Protein AF-A0A6N3GDG4-F1 (afdb_monomer)

InterPro domains:
  IPR002549 Transmembrane protein TqsA-like [PF01594] (18-168)

Organism: Enterococcus casseliflavus (NCBI:txid37734)

Radius of gyration: 28.58 Å; Cα contacts (8 Å, |Δi|>4): 43; chains: 1; bounding box: 59×68×69 Å

Structure (mmCIF, N/CA/C/O backbone):
data_AF-A0A6N3GDG4-F1
#
_entry.id   AF-A0A6N3GDG4-F1
#
loop_
_atom_site.group_PDB
_atom_site.id
_atom_site.type_symbol
_atom_site.label_atom_id
_atom_site.label_alt_id
_atom_site.label_comp_id
_atom_site.label_asym_id
_atom_site.label_entity_id
_atom_site.label_seq_id
_atom_site.pdbx_PDB_ins_code
_atom_site.Cartn_x
_atom_site.Cartn_y
_atom_site.Cartn_z
_atom_site.occupancy
_atom_site.B_iso_or_equiv
_atom_site.auth_seq_id
_atom_site.auth_comp_id
_atom_site.auth_asym_id
_atom_site.auth_atom_id
_atom_site.pdbx_PDB_model_num
ATOM 1 N N . MET A 1 1 ? -16.694 36.472 21.865 1.00 55.69 1 MET A N 1
ATOM 2 C CA . MET A 1 1 ? -17.548 36.020 22.992 1.00 55.69 1 MET A CA 1
ATOM 3 C C . MET A 1 1 ? -19.052 36.065 22.685 1.00 55.69 1 MET A C 1
ATOM 5 O O . MET A 1 1 ? -19.707 35.052 22.880 1.00 55.69 1 MET A O 1
ATOM 9 N N . LYS A 1 2 ? -19.615 37.169 22.158 1.00 57.41 2 LYS A N 1
ATOM 10 C CA . LYS A 1 2 ? -21.073 37.314 21.913 1.00 57.41 2 LYS A CA 1
ATOM 11 C C . LYS A 1 2 ? -21.672 36.263 20.951 1.00 57.41 2 LYS A C 1
ATOM 13 O O . LYS A 1 2 ? -22.743 35.735 21.214 1.00 57.41 2 LYS A O 1
ATOM 18 N N . TYR A 1 3 ? -20.942 35.901 19.892 1.00 61.44 3 TYR A N 1
ATOM 19 C CA . TYR A 1 3 ? -21.388 34.924 18.886 1.00 61.44 3 TYR A CA 1
ATOM 20 C C . TYR A 1 3 ? -21.373 33.463 19.373 1.00 61.44 3 TYR A C 1
ATOM 22 O O . TYR A 1 3 ? -22.235 32.683 18.989 1.00 61.44 3 TYR A O 1
ATOM 30 N N . TYR A 1 4 ? -20.442 33.096 20.262 1.00 62.16 4 TYR A N 1
ATOM 31 C CA . TYR A 1 4 ? -20.330 31.731 20.798 1.00 62.16 4 TYR A CA 1
ATOM 32 C C . TYR A 1 4 ? -21.475 31.416 21.776 1.00 62.16 4 TYR A C 1
ATOM 34 O O . TYR A 1 4 ? -22.092 30.354 21.715 1.00 62.16 4 TYR A O 1
ATOM 42 N N . ASN A 1 5 ? -21.835 32.392 22.615 1.00 63.72 5 ASN A N 1
ATOM 43 C CA . ASN A 1 5 ? -22.952 32.262 23.553 1.00 63.72 5 ASN A CA 1
ATOM 44 C C . ASN A 1 5 ? -24.317 32.276 22.839 1.00 63.72 5 ASN A C 1
ATOM 46 O O . ASN A 1 5 ? -25.212 31.530 23.231 1.00 63.72 5 ASN A O 1
ATOM 50 N N . ALA A 1 6 ? -24.457 33.043 21.748 1.00 61.91 6 ALA A N 1
ATOM 51 C CA . ALA A 1 6 ? -25.656 33.036 20.905 1.00 61.91 6 ALA A CA 1
ATOM 52 C C . ALA A 1 6 ? -25.859 31.698 20.162 1.00 61.91 6 ALA A C 1
ATOM 54 O O . ALA A 1 6 ? -26.992 31.280 19.933 1.00 61.91 6 ALA A O 1
ATOM 55 N N . PHE A 1 7 ? -24.769 30.997 19.832 1.00 59.16 7 PHE A N 1
ATOM 56 C CA . PHE A 1 7 ? -24.811 29.671 19.215 1.00 59.16 7 PHE A CA 1
ATOM 57 C C . PHE A 1 7 ? -25.225 28.570 20.208 1.00 59.16 7 PHE A C 1
ATOM 59 O O . PHE A 1 7 ? -26.004 27.682 19.869 1.00 59.16 7 PHE A O 1
ATOM 66 N N . LEU A 1 8 ? -24.757 28.652 21.459 1.00 63.25 8 LEU A N 1
ATOM 67 C CA . LEU A 1 8 ? -25.082 27.689 22.520 1.00 63.25 8 LEU A CA 1
ATOM 68 C C . LEU A 1 8 ? -26.527 27.797 23.035 1.00 63.25 8 LEU A C 1
ATOM 70 O O . LEU A 1 8 ? -27.104 26.775 23.416 1.00 63.25 8 LEU A O 1
ATOM 74 N N . GLN A 1 9 ? -27.108 29.002 23.035 1.00 68.19 9 GLN A N 1
ATOM 75 C CA . GLN A 1 9 ? -28.498 29.241 23.451 1.00 68.19 9 GLN A CA 1
ATOM 76 C C . GLN A 1 9 ? -29.531 28.740 22.435 1.00 68.19 9 GLN A C 1
ATOM 78 O O . GLN A 1 9 ? -30.661 28.422 22.805 1.00 68.19 9 GLN A O 1
ATOM 83 N N . ASN A 1 10 ? -29.161 28.645 21.157 1.00 71.19 10 ASN A N 1
ATOM 84 C CA . ASN A 1 10 ? -30.101 28.332 20.095 1.00 71.19 10 ASN A CA 1
ATOM 85 C C . ASN A 1 10 ? -30.186 26.807 19.884 1.00 71.19 10 ASN A C 1
ATOM 87 O O . ASN A 1 10 ? -29.426 26.200 19.127 1.00 71.19 10 ASN A O 1
ATOM 91 N N . LEU A 1 11 ? -31.115 26.173 20.611 1.00 67.62 11 LEU A N 1
ATOM 92 C CA . LEU A 1 11 ? -31.312 24.715 20.666 1.00 67.62 11 LEU A CA 1
ATOM 93 C C . LEU A 1 11 ? -31.473 24.062 19.285 1.00 67.62 11 LEU A C 1
ATOM 95 O O . LEU A 1 11 ? -30.999 22.942 19.075 1.00 67.62 11 LEU A O 1
ATOM 99 N N . VAL A 1 12 ? -32.112 24.767 18.347 1.00 76.12 12 VAL A N 1
ATOM 100 C CA . VAL A 1 12 ? -32.321 24.299 16.971 1.00 76.12 12 VAL A CA 1
ATOM 101 C C . VAL A 1 12 ? -30.990 24.268 16.215 1.00 76.12 12 VAL A C 1
ATOM 103 O O . VAL A 1 12 ? -30.610 23.212 15.712 1.00 76.12 12 VAL A O 1
ATOM 106 N N . LEU A 1 13 ? -30.227 25.369 16.215 1.00 77.56 13 LEU A N 1
ATOM 107 C CA . LEU A 1 13 ? -28.906 25.433 15.570 1.00 77.56 13 LEU A CA 1
ATOM 108 C C . LEU A 1 13 ? -27.936 24.400 16.152 1.00 77.56 13 LEU A C 1
ATOM 110 O O . LEU A 1 13 ? -27.216 23.744 15.399 1.00 77.56 13 LEU A O 1
ATOM 114 N N . ARG A 1 14 ? -27.959 24.184 17.472 1.00 79.31 14 ARG A N 1
ATOM 115 C CA . ARG A 1 14 ? -27.122 23.169 18.124 1.00 79.31 14 ARG A CA 1
ATOM 116 C C . ARG A 1 14 ? -27.447 21.750 17.645 1.00 79.31 14 ARG A C 1
ATOM 118 O O . ARG A 1 14 ? -26.525 21.002 17.333 1.00 79.31 14 ARG A O 1
ATOM 125 N N . ARG A 1 15 ? -28.731 21.374 17.546 1.00 84.12 15 ARG A N 1
ATOM 126 C CA . ARG A 1 15 ? -29.141 20.046 17.037 1.00 84.12 15 ARG A CA 1
ATOM 127 C C . ARG A 1 15 ? -28.726 19.833 15.586 1.00 84.12 15 ARG A C 1
ATOM 129 O O . ARG A 1 15 ? -28.156 18.791 15.279 1.00 84.12 15 ARG A O 1
ATOM 136 N N . TRP A 1 16 ? -28.966 20.815 14.720 1.00 88.81 16 TRP A N 1
ATOM 137 C CA . TRP A 1 16 ? -28.579 20.719 13.311 1.00 88.81 16 TRP A CA 1
ATOM 138 C C . TRP A 1 16 ? -27.064 20.653 13.137 1.00 88.81 16 TRP A C 1
ATOM 140 O O . TRP A 1 16 ? -26.583 19.845 12.353 1.00 88.81 16 TRP A O 1
ATOM 150 N N . THR A 1 17 ? -26.304 21.416 13.921 1.00 87.12 17 THR A N 1
ATOM 151 C CA . THR A 1 17 ? -24.835 21.382 13.873 1.00 87.12 17 THR A CA 1
ATOM 152 C C . THR A 1 17 ? -24.292 20.020 14.284 1.00 87.12 17 THR A C 1
ATOM 154 O O . THR A 1 17 ? -23.429 19.481 13.599 1.00 87.12 17 THR A O 1
ATOM 157 N N . VAL A 1 18 ? -24.821 19.423 15.357 1.00 89.19 18 VAL A N 1
ATOM 158 C CA . VAL A 1 18 ? -24.420 18.071 15.776 1.00 89.19 18 VAL A CA 1
ATOM 159 C C . VAL A 1 18 ? -24.806 17.035 14.719 1.00 89.19 18 VAL A C 1
ATOM 161 O O . VAL A 1 18 ? -23.998 16.165 14.415 1.00 89.19 18 VAL A O 1
ATOM 164 N N . LEU A 1 19 ? -25.995 17.143 14.116 1.00 90.88 19 LEU A N 1
ATOM 165 C CA . LEU A 1 19 ? -26.420 16.246 13.037 1.00 90.88 19 LEU A CA 1
ATOM 166 C C . LEU A 1 19 ? -25.520 16.358 11.803 1.00 90.88 19 LEU A C 1
ATOM 168 O O . LEU A 1 19 ? -25.073 15.334 11.298 1.00 90.88 19 LEU A O 1
ATOM 172 N N . PHE A 1 20 ? -25.204 17.572 11.347 1.00 91.50 20 PHE A N 1
ATOM 173 C CA . PHE A 1 20 ? -24.282 17.784 10.228 1.00 91.50 20 PHE A CA 1
ATOM 174 C C . PHE A 1 20 ? -22.860 17.328 10.558 1.00 91.50 20 PHE A C 1
ATOM 176 O O . PHE A 1 20 ? -22.203 16.737 9.707 1.00 91.50 20 PHE A O 1
ATOM 183 N N . MET A 1 21 ? -22.395 17.537 11.792 1.00 89.31 21 MET A N 1
ATOM 184 C CA . MET A 1 21 ? -21.095 17.044 12.246 1.00 89.31 21 MET A CA 1
ATOM 185 C C . MET A 1 21 ? -21.052 15.511 12.241 1.00 89.31 21 MET A C 1
ATOM 187 O O . MET A 1 21 ? -20.096 14.924 11.740 1.00 89.31 21 MET A O 1
ATOM 191 N N . LEU A 1 22 ? -22.104 14.856 12.737 1.00 90.69 22 LEU A N 1
ATOM 192 C CA . LEU A 1 22 ? -22.217 13.399 12.755 1.00 90.69 22 LEU A CA 1
ATOM 193 C C . LEU A 1 22 ? -22.339 12.832 11.333 1.00 90.69 22 LEU A C 1
ATOM 195 O O . LEU A 1 22 ? -21.652 11.868 11.002 1.00 90.69 22 LEU A O 1
ATOM 199 N N . ALA A 1 23 ? -23.133 13.465 10.467 1.00 91.69 23 ALA A N 1
ATOM 200 C CA . ALA A 1 23 ? -23.221 13.119 9.050 1.00 91.69 23 ALA A CA 1
ATOM 201 C C . ALA A 1 23 ? -21.872 13.295 8.335 1.00 91.69 23 ALA A C 1
ATOM 203 O O . ALA A 1 23 ? -21.487 12.438 7.543 1.00 91.69 23 ALA A O 1
ATOM 204 N N . GLY A 1 24 ? -21.123 14.352 8.660 1.00 90.12 24 GLY A N 1
ATOM 205 C CA . GLY A 1 24 ? -19.761 14.566 8.180 1.00 90.12 24 GLY A CA 1
ATOM 206 C C . GLY A 1 24 ? -18.833 13.428 8.597 1.00 90.12 24 GLY A C 1
ATOM 207 O O . GLY A 1 24 ? -18.184 12.831 7.745 1.00 90.12 24 GLY A O 1
ATOM 208 N N . ILE A 1 25 ? -18.833 13.048 9.878 1.00 87.56 25 ILE A N 1
ATOM 209 C CA . ILE A 1 25 ? -18.043 11.908 10.370 1.00 87.56 25 ILE A CA 1
ATOM 210 C C . ILE A 1 25 ? -18.424 10.624 9.618 1.00 87.56 25 ILE A C 1
ATOM 212 O O . ILE A 1 25 ? -17.542 9.952 9.090 1.00 87.56 25 ILE A O 1
ATOM 216 N N . LEU A 1 26 ? -19.716 10.306 9.494 1.00 85.88 26 LEU A N 1
ATOM 217 C CA . LEU A 1 26 ? -20.175 9.130 8.742 1.00 85.88 26 LEU A CA 1
ATOM 218 C C . LEU A 1 26 ? -19.759 9.174 7.263 1.00 85.88 26 LEU A C 1
ATOM 220 O O . LEU A 1 26 ? -19.418 8.141 6.687 1.00 85.88 26 LEU A O 1
ATOM 224 N N . PHE A 1 27 ? -19.732 10.360 6.654 1.00 88.06 27 PHE A N 1
ATOM 225 C CA . PHE A 1 27 ? -19.253 10.536 5.288 1.00 88.06 27 PHE A CA 1
ATOM 226 C C . PHE A 1 27 ? -17.748 10.254 5.162 1.00 88.06 27 PHE A C 1
ATOM 228 O O . PHE A 1 27 ? -17.344 9.606 4.199 1.00 88.06 27 PHE A O 1
ATOM 235 N N . LEU A 1 28 ? -16.918 10.642 6.141 1.00 83.56 28 LEU A N 1
ATOM 236 C CA . LEU A 1 28 ? -15.494 10.271 6.150 1.00 83.56 28 LEU A CA 1
ATOM 237 C C . LEU A 1 28 ? -15.294 8.749 6.256 1.00 83.56 28 LEU A C 1
ATOM 239 O O . LEU A 1 28 ? -14.423 8.194 5.582 1.00 83.56 28 LEU A O 1
ATOM 243 N N . PHE A 1 29 ? -16.132 8.056 7.034 1.00 85.12 29 PHE A N 1
ATOM 244 C CA . PHE A 1 29 ? -16.091 6.591 7.144 1.00 85.12 29 PHE A CA 1
ATOM 245 C C . PHE A 1 29 ? -16.358 5.877 5.812 1.00 85.12 29 PHE A C 1
ATOM 247 O O . PHE A 1 29 ? -15.917 4.740 5.640 1.00 85.12 29 PHE A O 1
ATOM 254 N N . ARG A 1 30 ? -17.000 6.532 4.834 1.00 83.44 30 ARG A N 1
ATOM 255 C CA . ARG A 1 30 ? -17.186 5.975 3.484 1.00 83.44 30 ARG A CA 1
ATOM 256 C C . ARG A 1 30 ? -15.856 5.580 2.838 1.00 83.44 30 ARG A C 1
ATOM 258 O O . ARG A 1 30 ? -15.795 4.540 2.192 1.00 83.44 30 ARG A O 1
ATOM 265 N N . SER A 1 31 ? -14.802 6.373 3.036 1.00 81.38 31 SER A N 1
ATOM 266 C CA . SER A 1 31 ? -13.466 6.082 2.494 1.00 81.38 31 SER A CA 1
ATOM 267 C C . SER A 1 31 ? -12.838 4.838 3.140 1.00 81.38 31 SER A C 1
ATOM 269 O O . SER A 1 31 ? -12.137 4.061 2.495 1.00 81.38 31 SER A O 1
ATOM 271 N N . LEU A 1 32 ? -13.175 4.574 4.407 1.00 86.31 32 LEU A N 1
ATOM 272 C CA . LEU A 1 32 ? -12.690 3.409 5.147 1.00 86.31 32 LEU A CA 1
ATOM 273 C C . LEU A 1 32 ? -13.391 2.103 4.755 1.00 86.31 32 LEU A C 1
ATOM 275 O O . LEU A 1 32 ? -12.925 1.043 5.165 1.00 86.31 32 LEU A O 1
ATOM 279 N N . MET A 1 33 ? -14.474 2.141 3.966 1.00 87.12 33 MET A N 1
ATOM 280 C CA . MET A 1 33 ? -15.214 0.934 3.570 1.00 87.12 33 MET A CA 1
ATOM 281 C C . MET A 1 33 ? -14.310 -0.108 2.910 1.00 87.12 33 MET A C 1
ATOM 283 O O . MET A 1 33 ? -14.355 -1.278 3.282 1.00 87.12 33 MET A O 1
ATOM 287 N N . THR A 1 34 ? -13.441 0.316 1.989 1.00 89.56 34 THR A N 1
ATOM 288 C CA . THR A 1 34 ? -12.491 -0.581 1.314 1.00 89.56 34 THR A CA 1
ATOM 289 C C . THR A 1 34 ? -11.505 -1.198 2.304 1.00 89.56 34 THR A C 1
ATOM 291 O O . THR A 1 34 ? -11.279 -2.406 2.279 1.00 89.56 34 THR A O 1
ATOM 294 N N . ILE A 1 35 ? -10.960 -0.388 3.219 1.00 87.81 35 ILE A N 1
ATOM 295 C CA . ILE A 1 35 ? -10.012 -0.845 4.244 1.00 87.81 35 ILE A CA 1
ATOM 296 C C . ILE A 1 35 ? -10.688 -1.848 5.183 1.00 87.81 35 ILE A C 1
ATOM 298 O O . ILE A 1 35 ? -10.107 -2.892 5.472 1.00 87.81 35 ILE A O 1
ATOM 302 N N . LEU A 1 36 ? -11.914 -1.572 5.632 1.00 85.94 36 LEU A N 1
ATOM 303 C CA . LEU A 1 36 ? -12.675 -2.447 6.525 1.00 85.94 36 LEU A CA 1
ATOM 304 C C . LEU A 1 36 ? -13.044 -3.775 5.857 1.00 85.94 36 LEU A C 1
ATOM 306 O O . LEU A 1 36 ? -12.843 -4.831 6.457 1.00 85.94 36 LEU A O 1
ATOM 310 N N . LEU A 1 37 ? -13.533 -3.735 4.616 1.00 89.94 37 LEU A N 1
ATOM 311 C CA . LEU A 1 37 ? -13.880 -4.930 3.846 1.00 89.94 37 LEU A CA 1
ATOM 312 C C . LEU A 1 37 ? -12.645 -5.815 3.665 1.00 89.94 37 LEU A C 1
ATOM 314 O O . LEU A 1 37 ? -12.682 -7.011 3.954 1.00 89.94 37 LEU A O 1
ATOM 318 N N . LEU A 1 38 ? -11.528 -5.216 3.259 1.00 89.25 38 LEU A N 1
ATOM 319 C CA . LEU A 1 38 ? -10.289 -5.947 3.043 1.00 89.25 38 LEU A CA 1
ATOM 320 C C . LEU A 1 38 ? -9.695 -6.487 4.354 1.00 89.25 38 LEU A C 1
ATOM 322 O O . LEU A 1 38 ? -9.246 -7.630 4.398 1.00 89.25 38 LEU A O 1
ATOM 326 N N . THR A 1 39 ? -9.787 -5.720 5.444 1.00 86.56 39 THR A N 1
ATOM 327 C CA . THR A 1 39 ? -9.424 -6.170 6.799 1.00 86.56 39 THR A CA 1
ATOM 328 C C . THR A 1 39 ? -10.228 -7.409 7.187 1.00 86.56 39 THR A C 1
ATOM 330 O O . THR A 1 39 ? -9.655 -8.394 7.649 1.00 86.56 39 THR A O 1
ATOM 333 N N . PHE A 1 40 ? -11.542 -7.399 6.945 1.00 83.19 40 PHE A N 1
ATOM 334 C CA . PHE A 1 40 ? -12.423 -8.529 7.232 1.00 83.19 40 PHE A CA 1
ATOM 335 C C . PHE A 1 40 ? -12.075 -9.762 6.387 1.00 83.19 40 PHE A C 1
ATOM 337 O O . PHE A 1 40 ? -11.974 -10.864 6.932 1.00 83.19 40 PHE A O 1
ATOM 344 N N . ILE A 1 41 ? -11.820 -9.580 5.083 1.00 85.44 41 ILE A N 1
ATOM 345 C CA . ILE A 1 41 ? -11.347 -10.655 4.197 1.00 85.44 41 ILE A CA 1
ATOM 346 C C . ILE A 1 41 ? -10.052 -11.257 4.740 1.00 85.44 41 ILE A C 1
ATOM 348 O O . ILE A 1 41 ? -9.960 -12.478 4.858 1.00 85.44 41 ILE A O 1
ATOM 352 N N . PHE A 1 42 ? -9.063 -10.435 5.098 1.00 82.88 42 PHE A N 1
ATOM 353 C CA . PHE A 1 42 ? -7.792 -10.934 5.620 1.00 82.88 42 PHE A CA 1
ATOM 354 C C . PHE A 1 42 ? -7.953 -11.655 6.951 1.00 82.88 42 PHE A C 1
ATOM 356 O O . PHE A 1 42 ? -7.408 -12.748 7.114 1.00 82.88 42 PHE A O 1
ATOM 363 N N . THR A 1 43 ? -8.747 -11.110 7.871 1.00 79.62 43 THR A N 1
ATOM 364 C CA . THR A 1 43 ? -9.006 -11.756 9.162 1.00 79.62 43 THR A CA 1
ATOM 365 C C . THR A 1 43 ? -9.636 -13.131 8.944 1.00 79.62 43 THR A C 1
ATOM 367 O O . THR A 1 43 ? -9.164 -14.121 9.504 1.00 79.62 43 THR A O 1
ATOM 370 N N . TYR A 1 44 ? -10.643 -13.222 8.071 1.00 79.00 44 TYR A N 1
ATOM 371 C CA . TYR A 1 44 ? -11.289 -14.487 7.722 1.00 79.00 44 TYR A CA 1
ATOM 372 C C . TYR A 1 44 ? -10.331 -15.469 7.030 1.00 79.00 44 TYR A C 1
ATOM 374 O O . TYR A 1 44 ? -10.281 -16.649 7.388 1.00 79.00 44 TYR A O 1
ATOM 382 N N . LEU A 1 45 ? -9.545 -14.994 6.059 1.00 79.56 45 LEU A N 1
ATOM 383 C CA . LEU A 1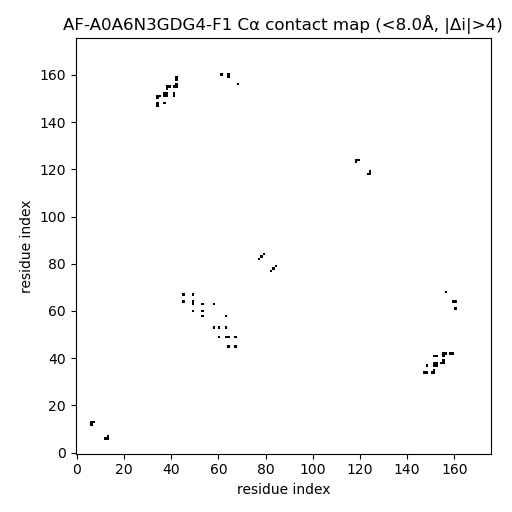 45 ? -8.596 -15.813 5.308 1.00 79.56 45 LEU A CA 1
ATOM 384 C C . LEU A 1 45 ? -7.549 -16.430 6.239 1.00 79.56 45 LEU A C 1
ATOM 386 O O . LEU A 1 45 ? -7.305 -17.636 6.186 1.00 79.56 45 LEU A O 1
ATOM 390 N N . ILE A 1 46 ? -6.967 -15.621 7.123 1.00 73.75 46 ILE A N 1
ATOM 391 C CA . ILE A 1 46 ? -5.943 -16.073 8.066 1.00 73.75 46 ILE A CA 1
ATOM 392 C C . ILE A 1 46 ? -6.566 -16.988 9.116 1.00 73.75 46 ILE A C 1
ATOM 394 O O . ILE A 1 46 ? -5.976 -18.016 9.431 1.00 73.75 46 ILE A O 1
ATOM 398 N N . TYR A 1 47 ? -7.775 -16.694 9.603 1.00 73.12 47 TYR A N 1
ATOM 399 C CA . TYR A 1 47 ? -8.497 -17.594 10.505 1.00 73.12 47 TYR A CA 1
ATOM 400 C C . TYR A 1 47 ? -8.679 -18.985 9.878 1.00 73.12 47 TYR A C 1
ATOM 402 O O . TYR A 1 47 ? -8.377 -20.004 10.506 1.00 73.12 47 TYR A O 1
ATOM 410 N N . ARG A 1 48 ? -9.092 -19.038 8.606 1.00 70.50 48 ARG A N 1
ATOM 411 C CA . ARG A 1 48 ? -9.252 -20.296 7.867 1.00 70.50 48 ARG A CA 1
ATOM 412 C C . ARG A 1 48 ? -7.915 -21.006 7.637 1.00 70.50 48 ARG A C 1
ATOM 414 O O . ARG A 1 48 ? -7.849 -22.221 7.804 1.00 70.50 48 ARG A O 1
ATOM 421 N N . LEU A 1 49 ? -6.849 -20.273 7.309 1.00 69.75 49 LEU A N 1
ATOM 422 C CA . LEU A 1 49 ? -5.491 -20.821 7.181 1.00 69.75 49 LEU A CA 1
ATOM 423 C C . LEU A 1 49 ? -4.981 -21.404 8.505 1.00 69.75 49 LEU A C 1
ATOM 425 O O . LEU A 1 49 ? -4.460 -22.518 8.520 1.00 69.75 49 LEU A O 1
ATOM 429 N N . VAL A 1 50 ? -5.181 -20.699 9.619 1.00 67.88 50 VAL A N 1
ATOM 430 C CA . VAL A 1 50 ? -4.816 -21.169 10.962 1.00 67.88 50 VAL A CA 1
ATOM 431 C C . VAL A 1 50 ? -5.578 -22.445 11.307 1.00 67.88 50 VAL A C 1
ATOM 433 O O . VAL A 1 50 ? -4.970 -23.377 11.824 1.00 67.88 50 VAL A O 1
ATOM 436 N N . LEU A 1 51 ? -6.869 -22.541 10.977 1.00 66.88 51 LEU A N 1
ATOM 437 C CA . LEU A 1 51 ? -7.665 -23.749 11.214 1.00 66.88 51 LEU A CA 1
ATOM 438 C C . LEU A 1 51 ? -7.186 -24.943 10.366 1.00 66.88 51 LEU A C 1
ATOM 440 O O . LEU A 1 51 ? -7.107 -26.067 10.865 1.00 66.88 51 LEU A O 1
ATOM 444 N N . LEU A 1 52 ? -6.802 -24.702 9.107 1.00 66.75 52 LEU A N 1
ATOM 445 C CA . LEU A 1 52 ? -6.200 -25.719 8.236 1.00 66.75 52 LEU A CA 1
ATOM 446 C C . LEU A 1 52 ? -4.839 -26.201 8.759 1.00 66.75 52 LEU A C 1
ATOM 448 O O . LEU A 1 52 ? -4.565 -27.401 8.739 1.00 66.75 52 LEU A O 1
ATOM 452 N N . LEU A 1 53 ? -4.005 -25.287 9.257 1.00 65.44 53 LEU A N 1
ATOM 453 C CA . LEU A 1 53 ? -2.708 -25.615 9.854 1.00 65.44 53 LEU A CA 1
ATOM 454 C C . LEU A 1 53 ? -2.865 -26.323 11.207 1.00 65.44 53 LEU A C 1
ATOM 456 O O . LEU A 1 53 ? -2.142 -27.281 11.482 1.00 65.44 53 LEU A O 1
ATOM 460 N N . HIS A 1 54 ? -3.844 -25.918 12.020 1.00 61.69 54 HIS A N 1
ATOM 461 C CA . HIS A 1 54 ? -4.147 -26.545 13.308 1.00 61.69 54 HIS A CA 1
ATOM 462 C C . HIS A 1 54 ? -4.599 -28.001 13.142 1.00 61.69 54 HIS A C 1
ATOM 464 O O . HIS A 1 54 ? -4.196 -28.859 13.922 1.00 61.69 54 HIS A O 1
ATOM 470 N N . ARG A 1 55 ? -5.333 -28.324 12.065 1.00 59.75 55 ARG A N 1
ATOM 471 C CA . ARG A 1 55 ? -5.684 -29.717 11.730 1.00 59.75 55 ARG A CA 1
ATOM 472 C C . ARG A 1 55 ? -4.452 -30.617 11.552 1.00 59.75 55 ARG A C 1
ATOM 474 O O . ARG A 1 55 ? -4.557 -31.823 11.748 1.00 59.75 55 ARG A O 1
ATOM 481 N N . LYS A 1 56 ? -3.297 -30.053 11.182 1.00 57.03 56 LYS A N 1
ATOM 482 C CA . LYS A 1 56 ? -2.043 -30.797 10.989 1.00 57.03 56 LYS A CA 1
ATOM 483 C C . LYS A 1 56 ? -1.116 -30.754 12.211 1.00 57.03 56 LYS A C 1
ATOM 485 O O . LYS A 1 56 ? -0.204 -31.566 12.297 1.00 57.03 56 LYS A O 1
ATOM 490 N N . SER A 1 57 ? -1.328 -29.821 13.140 1.00 50.56 57 SER A N 1
ATOM 491 C CA . SER A 1 57 ? -0.440 -29.579 14.277 1.00 50.56 57 SER A CA 1
ATOM 492 C C . SER A 1 57 ? -1.269 -29.115 15.477 1.00 50.56 57 SER A C 1
ATOM 494 O O . SER A 1 57 ? -1.727 -27.976 15.503 1.00 50.56 57 SER A O 1
ATOM 496 N N . HIS A 1 58 ? -1.454 -29.992 16.467 1.00 53.72 58 HIS A N 1
ATOM 497 C CA . HIS A 1 58 ? -2.180 -29.782 17.734 1.00 53.72 58 HIS A CA 1
ATOM 498 C C . HIS A 1 58 ? -1.561 -28.672 18.633 1.00 53.72 58 HIS A C 1
ATOM 500 O O . HIS A 1 58 ? -1.203 -28.906 19.784 1.00 53.72 58 HIS A O 1
ATOM 506 N N . LEU A 1 59 ? -1.388 -27.447 18.130 1.00 53.25 59 LEU A N 1
ATOM 507 C CA . LEU A 1 59 ? -0.764 -26.322 18.840 1.00 53.25 59 LEU A CA 1
ATOM 508 C C . LEU A 1 59 ? -1.780 -25.226 19.181 1.00 53.25 59 LEU A C 1
ATOM 510 O O . LEU A 1 59 ? -2.694 -24.945 18.412 1.00 53.25 59 LEU A O 1
ATOM 514 N N . HIS A 1 60 ? -1.599 -24.582 20.338 1.00 55.97 60 HIS A N 1
ATOM 515 C CA . HIS A 1 60 ? -2.470 -23.525 20.859 1.00 55.97 60 HIS A CA 1
ATOM 516 C C . HIS A 1 60 ? -2.679 -22.373 19.850 1.00 55.97 60 HIS A C 1
ATOM 518 O O . HIS A 1 60 ? -1.721 -21.738 19.409 1.00 55.97 60 HIS A O 1
ATOM 524 N N . ILE A 1 61 ? -3.951 -22.041 19.582 1.00 56.06 61 ILE A N 1
ATOM 525 C CA . ILE A 1 61 ? -4.439 -21.067 18.577 1.00 56.06 61 ILE A CA 1
ATOM 526 C C . ILE A 1 61 ? -3.702 -19.710 18.602 1.00 56.06 61 ILE A C 1
ATOM 528 O O . ILE A 1 61 ? -3.490 -19.102 17.553 1.00 56.06 61 ILE A O 1
ATOM 532 N N . LYS A 1 62 ? -3.252 -19.238 19.776 1.00 53.72 62 LYS A N 1
ATOM 533 C CA . LYS A 1 62 ? -2.506 -17.971 19.908 1.00 53.72 62 LYS A CA 1
ATOM 534 C C . LYS A 1 62 ? -1.100 -18.011 19.303 1.00 53.72 62 LYS A C 1
ATOM 536 O O . LYS A 1 62 ? -0.714 -17.053 18.639 1.00 53.72 62 LYS A O 1
ATOM 541 N N . LEU A 1 63 ? -0.341 -19.093 19.509 1.00 57.69 63 LEU A N 1
ATOM 542 C CA . LEU A 1 63 ? 1.012 -19.211 18.949 1.00 57.69 63 LEU A CA 1
ATOM 543 C C . LEU A 1 63 ? 0.962 -19.400 17.431 1.00 57.69 63 LEU A C 1
ATOM 545 O O . LEU A 1 63 ? 1.756 -18.795 16.712 1.00 57.69 63 LEU A O 1
ATOM 549 N N . THR A 1 64 ? -0.010 -20.168 16.933 1.00 58.19 64 THR A N 1
ATOM 550 C CA . THR A 1 64 ? -0.179 -20.397 15.492 1.00 58.19 64 THR A CA 1
ATOM 551 C C . THR A 1 64 ? -0.506 -19.103 14.739 1.00 58.19 64 THR A C 1
ATOM 553 O O . THR A 1 64 ? -0.012 -18.909 13.628 1.00 58.19 64 THR A O 1
ATOM 556 N N . SER A 1 65 ? -1.267 -18.180 15.342 1.00 57.50 65 SER A N 1
ATOM 557 C CA . SER A 1 65 ? -1.601 -16.895 14.710 1.00 57.50 65 SER A CA 1
ATOM 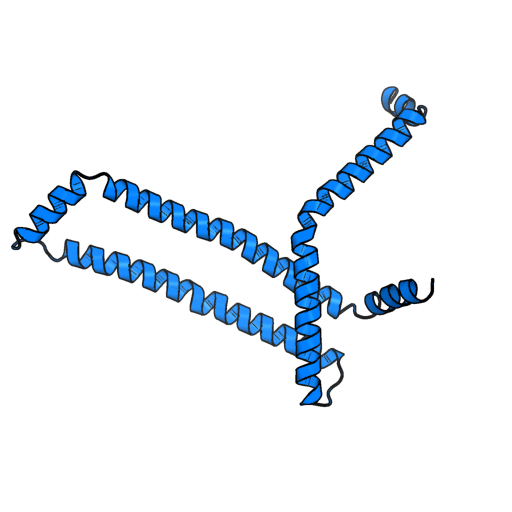558 C C . SER A 1 65 ? -0.392 -15.958 14.584 1.00 57.50 65 SER A C 1
ATOM 560 O O . SER A 1 65 ? -0.218 -15.334 13.539 1.00 57.50 65 SER A O 1
ATOM 562 N N . ILE A 1 66 ? 0.468 -15.884 15.608 1.00 64.94 66 ILE A N 1
ATOM 563 C CA . ILE A 1 66 ? 1.702 -15.076 15.576 1.00 64.94 66 ILE A CA 1
ATOM 564 C C . ILE A 1 66 ? 2.694 -15.649 14.556 1.00 64.94 66 ILE A C 1
ATOM 566 O O . ILE A 1 66 ? 3.253 -14.902 13.752 1.00 64.94 66 ILE A O 1
ATOM 570 N N . LEU A 1 67 ? 2.869 -16.975 14.543 1.00 67.00 67 LEU A N 1
ATOM 571 C CA . LEU A 1 67 ? 3.774 -17.648 13.610 1.00 67.00 67 LEU A CA 1
ATOM 572 C C . LEU A 1 67 ? 3.331 -17.453 12.150 1.00 67.00 67 LEU A C 1
ATOM 574 O O . LEU A 1 67 ? 4.154 -17.157 11.287 1.00 67.00 67 LEU A O 1
ATOM 578 N N . THR A 1 68 ? 2.024 -17.559 11.885 1.00 65.25 68 THR A N 1
ATOM 579 C CA . THR A 1 68 ? 1.449 -17.377 10.541 1.00 65.25 68 THR A CA 1
ATOM 580 C C . THR A 1 68 ? 1.631 -15.943 10.046 1.00 65.25 68 THR A C 1
ATOM 582 O O . THR A 1 68 ? 2.018 -15.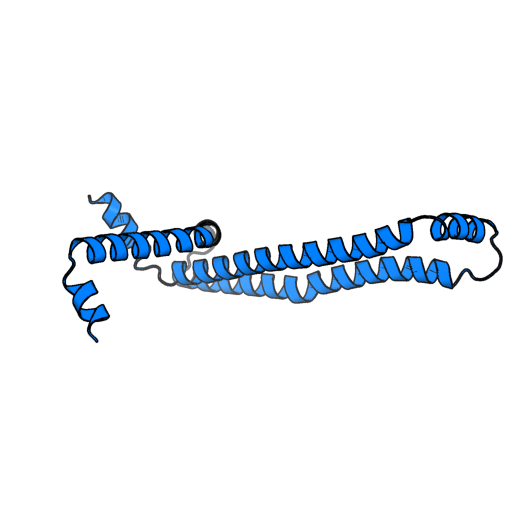739 8.898 1.00 65.25 68 THR A O 1
ATOM 585 N N . TYR A 1 69 ? 1.422 -14.943 10.906 1.00 68.75 69 TYR A N 1
ATOM 586 C CA . TYR A 1 69 ? 1.628 -13.545 10.523 1.00 68.75 69 TYR A CA 1
ATOM 587 C C . TYR A 1 69 ? 3.098 -13.211 10.270 1.00 68.75 69 TYR A C 1
ATOM 589 O O . TYR A 1 69 ? 3.401 -12.542 9.286 1.00 68.75 69 TYR A O 1
ATOM 597 N N . SER A 1 70 ? 4.008 -13.723 11.104 1.00 70.94 70 SER A N 1
ATOM 598 C CA . SER A 1 70 ? 5.451 -13.554 10.900 1.00 70.94 70 SER A CA 1
ATOM 599 C C . SER A 1 70 ? 5.903 -14.160 9.565 1.00 70.94 70 SER A C 1
ATOM 601 O O . SER A 1 70 ? 6.609 -13.513 8.794 1.00 70.94 70 SER A O 1
ATOM 603 N N . LEU A 1 71 ? 5.410 -15.359 9.232 1.00 72.75 71 LEU A N 1
ATOM 604 C CA . LEU A 1 71 ? 5.706 -16.022 7.961 1.00 72.75 71 LEU A CA 1
ATOM 605 C C . LEU A 1 71 ? 5.169 -15.235 6.754 1.00 72.75 71 LEU A C 1
ATOM 607 O O . LEU A 1 71 ? 5.881 -15.078 5.765 1.00 72.75 71 LEU A O 1
ATOM 611 N N . ILE A 1 72 ? 3.948 -14.697 6.830 1.00 72.75 72 ILE A N 1
ATOM 612 C CA . ILE A 1 72 ? 3.372 -13.889 5.742 1.00 72.75 72 ILE A CA 1
ATOM 613 C C . ILE A 1 72 ? 4.141 -12.573 5.563 1.00 72.75 72 ILE A C 1
ATOM 615 O O . ILE A 1 72 ? 4.446 -12.208 4.429 1.00 72.75 72 ILE A O 1
ATOM 619 N N . VAL A 1 73 ? 4.494 -11.880 6.651 1.00 75.00 73 VAL A N 1
ATOM 620 C CA . VAL A 1 73 ? 5.305 -10.649 6.591 1.00 75.00 73 VAL A CA 1
ATOM 621 C C . VAL A 1 73 ? 6.683 -10.940 5.997 1.00 75.00 73 VAL A C 1
ATOM 623 O O . VAL A 1 73 ? 7.163 -10.175 5.163 1.00 75.00 73 VAL A O 1
ATOM 626 N N . PHE A 1 74 ? 7.292 -12.070 6.358 1.00 75.25 74 PHE A N 1
ATOM 627 C CA . PHE A 1 74 ? 8.569 -12.503 5.798 1.00 75.25 74 PHE A CA 1
ATOM 628 C C . PHE A 1 74 ? 8.482 -12.791 4.291 1.00 75.25 74 PHE A C 1
ATOM 630 O O . PHE A 1 74 ? 9.343 -12.354 3.528 1.00 75.25 74 PHE A O 1
ATOM 637 N N . ILE A 1 75 ? 7.417 -13.462 3.837 1.00 73.56 75 ILE A N 1
ATOM 638 C CA . ILE A 1 75 ? 7.169 -13.706 2.407 1.00 73.56 75 ILE A CA 1
ATOM 639 C C . ILE A 1 75 ? 6.939 -12.385 1.665 1.00 73.56 75 ILE A C 1
ATOM 641 O O . ILE A 1 75 ? 7.546 -12.165 0.619 1.00 73.56 75 ILE A O 1
ATOM 645 N N . LEU A 1 76 ? 6.112 -11.487 2.207 1.00 75.81 76 LEU A N 1
ATOM 646 C CA . LEU A 1 76 ? 5.871 -10.162 1.627 1.00 75.81 76 LEU A CA 1
ATOM 647 C C . LEU A 1 76 ? 7.165 -9.356 1.496 1.00 75.81 76 LEU A C 1
ATOM 649 O O . LEU A 1 76 ? 7.405 -8.762 0.447 1.00 75.81 76 LEU A O 1
ATOM 653 N N . TYR A 1 77 ? 8.014 -9.384 2.525 1.00 77.88 77 TYR A N 1
ATOM 654 C CA . TYR A 1 77 ? 9.329 -8.754 2.492 1.00 77.88 77 TYR A CA 1
ATOM 655 C C . TYR A 1 77 ? 10.201 -9.350 1.380 1.00 77.88 77 TYR A C 1
ATOM 657 O O . TYR A 1 77 ? 10.722 -8.611 0.552 1.00 77.88 77 TYR A O 1
ATOM 665 N N . LEU A 1 78 ? 10.305 -10.680 1.281 1.00 73.00 78 LEU A N 1
ATOM 666 C CA . LEU A 1 78 ? 11.081 -11.319 0.212 1.00 73.00 78 LEU A CA 1
ATOM 667 C C . LEU A 1 78 ? 10.568 -10.973 -1.192 1.00 73.00 78 LEU A C 1
ATOM 669 O O . LEU A 1 78 ? 11.384 -10.765 -2.093 1.00 73.00 78 LEU A O 1
ATOM 673 N N . VAL A 1 79 ? 9.247 -10.901 -1.382 1.00 70.88 79 VAL A N 1
ATOM 674 C CA . VAL A 1 79 ? 8.628 -10.523 -2.661 1.00 70.88 79 VAL A CA 1
ATOM 675 C C . VAL A 1 79 ? 8.932 -9.064 -3.001 1.00 70.88 79 VAL A C 1
ATOM 677 O O . VAL A 1 79 ? 9.371 -8.779 -4.116 1.00 70.88 79 VAL A O 1
ATOM 680 N N . ALA A 1 80 ? 8.774 -8.147 -2.046 1.00 73.75 80 ALA A N 1
ATOM 681 C CA . ALA A 1 80 ? 9.036 -6.727 -2.258 1.00 73.75 80 ALA A CA 1
ATOM 682 C C . ALA A 1 80 ? 10.507 -6.455 -2.613 1.00 73.75 80 ALA A C 1
ATOM 684 O O . ALA A 1 80 ? 10.786 -5.717 -3.556 1.00 73.75 80 ALA A O 1
ATOM 685 N N . THR A 1 81 ? 11.451 -7.070 -1.898 1.00 77.62 81 THR A N 1
ATOM 686 C CA . THR A 1 81 ? 12.877 -6.744 -2.050 1.00 77.62 81 THR A CA 1
ATOM 687 C C . THR A 1 81 ? 13.554 -7.500 -3.189 1.00 77.62 81 THR A C 1
ATOM 689 O O . THR A 1 81 ? 14.500 -6.978 -3.769 1.00 77.62 81 THR A O 1
ATOM 692 N N . ASN A 1 82 ? 13.104 -8.712 -3.534 1.00 76.19 82 ASN A N 1
ATOM 693 C CA . ASN A 1 82 ? 13.728 -9.492 -4.610 1.00 76.19 82 ASN A CA 1
ATOM 694 C C . ASN A 1 82 ? 12.950 -9.395 -5.925 1.00 76.19 82 ASN A C 1
ATOM 696 O O . ASN A 1 82 ? 13.535 -9.068 -6.952 1.00 76.19 82 ASN A O 1
ATOM 700 N N . TYR A 1 83 ? 11.638 -9.644 -5.924 1.00 68.56 83 TYR A N 1
ATOM 701 C CA . TYR A 1 83 ? 10.882 -9.792 -7.174 1.00 68.56 83 TYR A CA 1
ATOM 702 C C . TYR A 1 83 ? 10.598 -8.455 -7.863 1.00 68.56 83 TYR A C 1
ATOM 704 O O . TYR A 1 83 ? 10.795 -8.339 -9.072 1.00 68.56 83 TYR A O 1
ATOM 712 N N . VAL A 1 84 ? 10.191 -7.429 -7.110 1.00 73.38 84 VAL A N 1
ATOM 713 C CA . VAL A 1 84 ? 9.879 -6.102 -7.673 1.00 73.38 84 VAL A CA 1
ATOM 714 C C . VAL A 1 84 ? 11.075 -5.482 -8.418 1.00 73.38 84 VAL A C 1
ATOM 716 O O . VAL A 1 84 ? 10.913 -5.125 -9.588 1.00 73.38 84 VAL A O 1
ATOM 719 N N . PRO A 1 85 ? 12.290 -5.378 -7.835 1.00 74.31 85 PRO A N 1
ATOM 720 C CA . PRO A 1 85 ? 13.410 -4.766 -8.547 1.00 74.31 85 PRO A CA 1
ATOM 721 C C . PRO A 1 85 ? 13.913 -5.615 -9.716 1.00 74.31 85 PRO A C 1
ATOM 723 O O . PRO A 1 85 ? 14.404 -5.047 -10.691 1.00 74.31 85 PRO A O 1
ATOM 726 N N . ILE A 1 86 ? 13.787 -6.946 -9.658 1.00 79.06 86 ILE A N 1
ATOM 727 C CA . ILE A 1 86 ? 14.162 -7.828 -10.772 1.00 79.06 86 ILE A CA 1
ATOM 728 C C . ILE A 1 86 ? 13.280 -7.548 -11.994 1.00 79.06 86 ILE A C 1
ATOM 730 O O . ILE A 1 86 ? 13.817 -7.371 -13.084 1.00 79.06 86 ILE A O 1
ATOM 734 N N . ILE A 1 87 ? 11.960 -7.424 -11.820 1.00 71.88 87 ILE A N 1
ATOM 735 C CA . ILE A 1 87 ? 11.031 -7.150 -12.932 1.00 71.88 87 ILE A CA 1
ATOM 736 C C . ILE A 1 87 ? 11.306 -5.775 -13.557 1.00 71.88 87 ILE A C 1
ATOM 738 O O . ILE A 1 87 ? 11.314 -5.644 -14.783 1.00 71.88 87 ILE A O 1
ATOM 742 N N . ILE A 1 88 ? 11.594 -4.759 -12.734 1.00 73.12 88 ILE A N 1
ATOM 743 C CA . ILE A 1 88 ? 11.940 -3.414 -13.221 1.00 73.12 88 ILE A CA 1
ATOM 744 C C . ILE A 1 88 ? 13.253 -3.456 -14.008 1.00 73.12 88 ILE A C 1
ATOM 746 O O . ILE A 1 88 ? 13.307 -2.973 -15.138 1.00 73.12 88 ILE A O 1
ATOM 750 N N . LYS A 1 89 ? 14.305 -4.067 -13.445 1.00 73.00 89 LYS A N 1
ATOM 751 C CA . LYS A 1 89 ? 15.610 -4.181 -14.112 1.00 73.00 89 LYS A CA 1
ATOM 752 C C . LYS A 1 89 ? 15.514 -4.960 -15.420 1.00 73.00 89 LYS A C 1
ATOM 754 O O . LYS A 1 89 ? 16.107 -4.527 -16.400 1.00 73.00 89 LYS A O 1
ATOM 759 N N . GLN A 1 90 ? 14.749 -6.050 -15.455 1.00 66.69 90 GLN A N 1
ATOM 760 C CA . GLN A 1 90 ? 14.524 -6.835 -16.670 1.00 66.69 90 GLN A CA 1
ATOM 761 C C . GLN A 1 90 ? 13.761 -6.037 -17.730 1.00 66.69 90 GLN A C 1
ATOM 763 O O . GLN A 1 90 ? 14.155 -6.040 -18.891 1.00 66.69 90 GLN A O 1
ATOM 768 N N . SER A 1 91 ? 12.724 -5.293 -17.341 1.00 71.69 91 SER A N 1
ATOM 769 C CA . SER A 1 91 ? 11.959 -4.460 -18.280 1.00 71.69 91 SER A CA 1
ATOM 770 C C . SER A 1 91 ? 12.826 -3.348 -18.877 1.00 71.69 91 SER A C 1
ATOM 772 O O . SER A 1 91 ? 12.834 -3.153 -20.090 1.00 71.69 91 SER A O 1
ATOM 774 N N . VAL A 1 92 ? 13.621 -2.667 -18.042 1.00 68.06 92 VAL A N 1
ATOM 775 C CA . VAL A 1 92 ? 14.568 -1.636 -18.496 1.00 68.06 92 VAL A CA 1
ATOM 776 C C . VAL A 1 92 ? 15.679 -2.245 -19.354 1.00 68.06 92 VAL A C 1
ATOM 778 O O . VAL A 1 92 ? 16.035 -1.664 -20.371 1.00 68.06 92 VAL A O 1
ATOM 781 N N . GLN A 1 93 ? 16.196 -3.428 -19.011 1.00 68.25 93 GLN A N 1
ATOM 782 C CA . GLN A 1 93 ? 17.190 -4.127 -19.832 1.00 68.25 93 GLN A CA 1
ATOM 783 C C . GLN A 1 93 ? 16.642 -4.559 -21.188 1.00 68.25 93 GLN A C 1
ATOM 785 O O . GLN A 1 93 ? 17.386 -4.491 -22.157 1.00 68.25 93 GLN A O 1
ATOM 790 N N . LEU A 1 94 ? 15.381 -4.980 -21.292 1.00 68.81 94 LEU A N 1
ATOM 791 C CA . LEU A 1 94 ? 14.767 -5.300 -22.583 1.00 68.81 94 LEU A CA 1
ATOM 792 C C . LEU A 1 94 ? 14.645 -4.048 -23.456 1.00 68.81 94 LEU A C 1
ATOM 794 O O . LEU A 1 94 ? 15.028 -4.083 -24.623 1.00 68.81 94 LEU A O 1
ATOM 798 N N . VAL A 1 95 ? 14.198 -2.928 -22.880 1.00 66.44 95 VAL A N 1
ATOM 799 C CA . VAL A 1 95 ? 14.129 -1.640 -23.590 1.00 66.44 95 VAL A CA 1
ATOM 800 C C . VAL A 1 95 ? 15.524 -1.174 -24.012 1.00 66.44 95 VAL A C 1
ATOM 802 O O . VAL A 1 95 ? 15.723 -0.821 -25.172 1.00 66.44 95 VAL A O 1
ATOM 805 N N . ASN A 1 96 ? 16.502 -1.237 -23.108 1.00 65.75 96 ASN A N 1
ATOM 806 C CA . ASN A 1 96 ? 17.876 -0.831 -23.385 1.00 65.75 96 ASN A CA 1
ATOM 807 C C . ASN A 1 96 ? 18.585 -1.785 -24.347 1.00 65.75 96 ASN A C 1
ATOM 809 O O . ASN A 1 96 ? 19.377 -1.322 -25.140 1.00 65.75 96 ASN A O 1
ATOM 813 N N . SER A 1 97 ? 18.302 -3.090 -24.340 1.00 63.53 97 SER A N 1
ATOM 814 C CA . SER A 1 97 ? 18.896 -4.036 -25.300 1.00 63.53 97 SER A CA 1
ATOM 815 C C . SER A 1 97 ? 18.361 -3.800 -26.704 1.00 63.53 97 SER A C 1
ATOM 817 O O . SER A 1 97 ? 19.107 -3.895 -27.672 1.00 63.53 97 SER A O 1
ATOM 819 N N . VAL A 1 98 ? 17.076 -3.458 -26.816 1.00 66.12 98 VAL A N 1
ATOM 820 C CA . VAL A 1 98 ? 16.484 -3.034 -28.083 1.00 66.12 98 VAL A CA 1
ATOM 821 C C . VAL A 1 98 ? 17.116 -1.711 -28.525 1.00 66.12 98 VAL A C 1
ATOM 823 O O . VAL A 1 98 ? 17.583 -1.624 -29.654 1.00 66.12 98 VAL A O 1
ATOM 826 N N . ALA A 1 99 ? 17.228 -0.719 -27.635 1.00 62.09 99 ALA A N 1
ATOM 827 C CA . ALA A 1 99 ? 17.868 0.566 -27.932 1.00 62.09 99 ALA A CA 1
ATOM 828 C C . ALA A 1 99 ? 19.366 0.440 -28.286 1.00 62.09 99 ALA A C 1
ATOM 830 O O . ALA A 1 99 ? 19.819 1.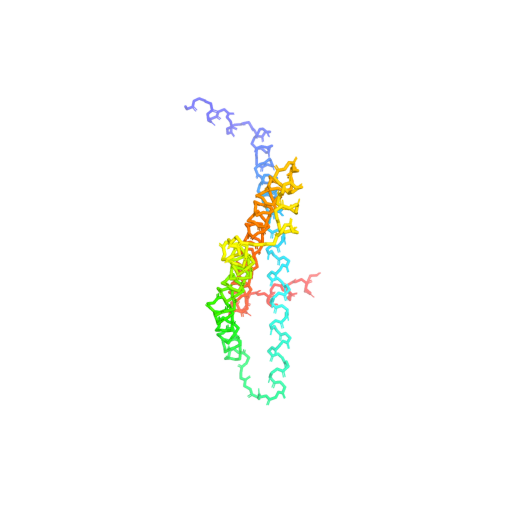065 -29.239 1.00 62.09 99 ALA A O 1
ATOM 831 N N . ASP A 1 100 ? 20.121 -0.401 -27.583 1.00 63.59 100 ASP A N 1
ATOM 832 C CA . ASP A 1 100 ? 21.539 -0.675 -27.832 1.00 63.59 100 ASP A CA 1
ATOM 833 C C . ASP A 1 100 ? 21.735 -1.479 -29.124 1.00 63.59 100 ASP A C 1
ATOM 835 O O . ASP A 1 100 ? 22.726 -1.276 -29.820 1.00 63.59 100 ASP A O 1
ATOM 839 N N . PHE A 1 101 ? 20.806 -2.371 -29.483 1.00 62.34 101 PHE A N 1
ATOM 840 C CA . PHE A 1 101 ? 20.793 -3.033 -30.792 1.00 62.34 101 PHE A CA 1
ATOM 841 C C . PHE A 1 101 ? 20.564 -2.019 -31.927 1.00 62.34 101 PHE A C 1
ATOM 843 O O . PHE A 1 101 ? 21.204 -2.123 -32.974 1.00 62.34 101 PHE A O 1
ATOM 850 N N . TYR A 1 102 ? 19.737 -0.991 -31.698 1.00 56.59 102 TYR A N 1
ATOM 851 C CA . TYR A 1 102 ? 19.599 0.142 -32.620 1.00 56.59 102 TYR A CA 1
ATOM 852 C C . TYR A 1 102 ? 20.868 1.009 -32.681 1.00 56.59 102 TYR A C 1
ATOM 854 O O . TYR A 1 102 ? 21.284 1.366 -33.777 1.00 56.59 102 TYR A O 1
ATOM 862 N N . GLN A 1 103 ? 21.509 1.316 -31.545 1.00 59.38 103 GLN A N 1
ATOM 863 C CA . GLN A 1 103 ? 22.698 2.187 -31.494 1.00 59.38 103 GLN A CA 1
ATOM 864 C C . GLN A 1 103 ? 23.990 1.517 -31.975 1.00 59.38 103 GLN A C 1
ATOM 866 O O . GLN A 1 103 ? 24.858 2.184 -32.521 1.00 59.38 103 GLN A O 1
ATOM 871 N N . ARG A 1 104 ? 24.158 0.205 -31.778 1.00 56.62 104 ARG A N 1
ATOM 872 C CA . ARG A 1 104 ? 25.342 -0.524 -32.273 1.00 56.62 104 ARG A CA 1
ATOM 873 C C . ARG A 1 104 ? 25.254 -0.867 -33.753 1.00 56.62 104 ARG A C 1
ATOM 875 O O . ARG A 1 104 ? 26.263 -1.261 -34.331 1.00 56.62 104 ARG A O 1
ATOM 882 N N . THR A 1 105 ? 24.077 -0.721 -34.358 1.00 51.84 105 THR A N 1
ATOM 883 C CA . THR A 1 105 ? 23.905 -0.876 -35.803 1.00 51.84 105 THR A CA 1
ATOM 884 C C . THR A 1 105 ? 24.107 0.465 -36.503 1.00 51.84 105 THR A C 1
ATOM 886 O O . THR A 1 105 ? 23.278 0.903 -37.295 1.00 51.84 105 THR A O 1
ATOM 889 N N . ASP A 1 106 ? 25.226 1.125 -36.214 1.00 49.75 106 ASP A N 1
ATOM 890 C CA . ASP A 1 106 ? 25.720 2.173 -37.091 1.00 49.75 106 ASP A CA 1
ATOM 891 C C . ASP A 1 106 ? 26.320 1.516 -38.342 1.00 49.75 106 ASP A C 1
ATOM 893 O O . ASP A 1 106 ? 27.257 0.718 -38.277 1.00 49.75 106 ASP A O 1
ATOM 897 N N . SER A 1 107 ? 25.786 1.927 -39.495 1.00 52.34 107 SER A N 1
ATOM 898 C CA . SER A 1 107 ? 26.436 1.953 -40.815 1.00 52.34 107 SER A CA 1
ATOM 899 C C . SER A 1 107 ? 26.561 0.660 -41.644 1.00 52.34 107 SER A C 1
ATOM 901 O O . SER A 1 107 ? 27.672 0.273 -41.987 1.00 52.34 107 SER A O 1
ATOM 903 N N . ASN A 1 108 ? 25.439 0.042 -42.069 1.00 53.25 108 ASN A N 1
ATOM 904 C CA . ASN A 1 108 ? 25.374 -0.534 -43.442 1.00 53.25 108 ASN A CA 1
ATOM 905 C C . ASN A 1 108 ? 24.018 -1.074 -43.945 1.00 53.25 108 ASN A C 1
ATOM 907 O O . ASN A 1 108 ? 23.947 -1.505 -45.093 1.00 53.25 108 ASN A O 1
ATOM 911 N N . ASN A 1 109 ? 22.946 -1.095 -43.147 1.00 57.75 109 ASN A N 1
ATOM 912 C CA . ASN A 1 109 ? 21.667 -1.664 -43.594 1.00 57.75 109 ASN A CA 1
ATOM 913 C C . ASN A 1 109 ? 20.623 -0.572 -43.871 1.00 57.75 109 ASN A C 1
ATOM 915 O O . ASN A 1 109 ? 19.990 -0.071 -42.942 1.00 57.75 109 ASN A O 1
ATOM 919 N N . GLU A 1 110 ? 20.378 -0.286 -45.155 1.00 60.22 110 GLU A N 1
ATOM 920 C CA . GLU A 1 110 ? 19.340 0.637 -45.667 1.00 60.22 110 GLU A CA 1
ATOM 921 C C . GLU A 1 110 ? 17.938 0.365 -45.082 1.00 60.22 110 GLU A C 1
ATOM 923 O O . GLU A 1 110 ? 17.121 1.271 -44.923 1.00 60.22 110 GLU A O 1
ATOM 928 N N . LEU A 1 111 ? 17.661 -0.885 -44.691 1.00 59.53 111 LEU A N 1
ATOM 929 C CA . LEU A 1 111 ? 16.408 -1.284 -44.043 1.00 59.53 111 LEU A CA 1
ATOM 930 C C . LEU A 1 111 ? 16.185 -0.597 -42.689 1.00 59.53 111 LEU A C 1
ATOM 932 O O . LEU A 1 111 ? 15.049 -0.274 -42.345 1.00 59.53 111 LEU A O 1
ATOM 936 N N . ILE A 1 112 ? 17.248 -0.372 -41.915 1.00 60.38 112 ILE A N 1
ATOM 937 C CA . ILE A 1 112 ? 17.151 0.250 -40.587 1.00 60.38 112 ILE A CA 1
ATOM 938 C C . ILE A 1 112 ? 16.946 1.757 -40.729 1.00 60.38 112 ILE A C 1
ATOM 940 O O . ILE A 1 112 ? 16.128 2.328 -40.011 1.00 60.38 112 ILE A O 1
ATOM 944 N N . GLU A 1 113 ? 17.610 2.382 -41.699 1.00 61.12 113 GLU A N 1
ATOM 945 C CA . GLU A 1 113 ? 17.455 3.805 -42.001 1.00 61.12 113 GLU A CA 1
ATOM 946 C C . GLU A 1 113 ? 16.048 4.122 -42.540 1.00 61.12 113 GLU A C 1
ATOM 948 O O . GLU A 1 113 ? 15.431 5.099 -42.115 1.00 61.12 113 GLU A O 1
ATOM 953 N N . TYR A 1 114 ? 15.466 3.244 -43.368 1.00 63.09 114 TYR A N 1
ATOM 954 C CA . TYR A 1 114 ? 14.080 3.371 -43.840 1.00 63.09 114 TYR A CA 1
ATOM 955 C C . TYR A 1 114 ? 13.050 3.255 -42.702 1.00 63.09 114 TYR A C 1
ATOM 957 O O . TYR A 1 114 ? 12.112 4.054 -42.614 1.00 63.09 114 TYR A O 1
ATOM 965 N N . VAL A 1 115 ? 13.239 2.294 -41.789 1.00 62.81 115 VAL A N 1
ATOM 966 C CA . VAL A 1 115 ? 12.374 2.124 -40.609 1.00 62.81 115 VAL A CA 1
ATOM 967 C C . VAL A 1 115 ? 12.526 3.302 -39.641 1.00 62.81 115 VAL A C 1
ATOM 969 O O . VAL A 1 115 ? 11.526 3.789 -39.115 1.00 62.81 115 VAL A O 1
ATOM 972 N N . LEU A 1 116 ? 13.742 3.812 -39.437 1.00 59.44 116 LEU A N 1
ATOM 973 C CA . LEU A 1 116 ? 13.996 4.996 -38.612 1.00 59.44 116 LEU A CA 1
ATOM 974 C C . LEU A 1 116 ? 13.347 6.250 -39.187 1.00 59.44 116 LEU A C 1
ATOM 976 O O . LEU A 1 116 ? 12.740 7.002 -38.431 1.00 59.44 116 LEU A O 1
ATOM 980 N N . 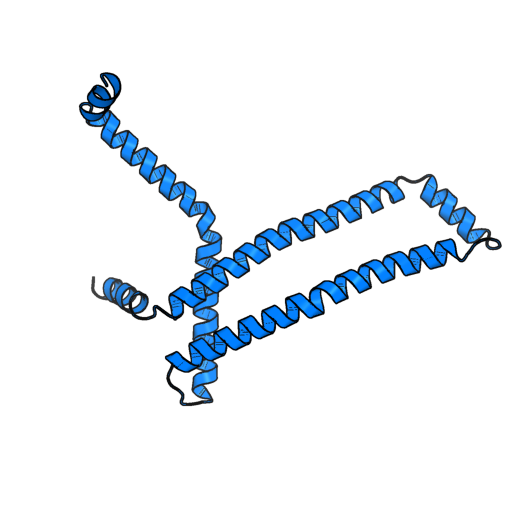ASN A 1 117 ? 13.408 6.458 -40.501 1.00 64.56 117 ASN A N 1
ATOM 981 C CA . ASN A 1 117 ? 12.797 7.625 -41.134 1.00 64.56 117 ASN A CA 1
ATOM 982 C C . ASN A 1 117 ? 11.257 7.578 -41.024 1.00 64.56 117 ASN A C 1
ATOM 984 O O . ASN A 1 117 ? 10.627 8.602 -40.756 1.00 64.56 117 ASN A O 1
ATOM 988 N N . LEU A 1 118 ? 10.653 6.380 -41.098 1.00 60.88 118 LEU A N 1
ATOM 989 C CA . LEU A 1 118 ? 9.227 6.139 -40.814 1.00 60.88 118 LEU A CA 1
ATOM 990 C C . LEU A 1 118 ? 8.853 6.330 -39.330 1.00 60.88 118 LEU A C 1
ATOM 992 O O . LEU A 1 118 ? 7.741 6.762 -39.022 1.00 60.88 118 LEU A O 1
ATOM 996 N N . LEU A 1 119 ? 9.755 6.007 -38.398 1.00 58.91 119 LEU A N 1
ATOM 997 C CA . LEU A 1 119 ? 9.535 6.169 -36.956 1.00 58.91 119 LEU A CA 1
ATOM 998 C C . LEU A 1 119 ? 9.783 7.605 -36.468 1.00 58.91 119 LEU A C 1
ATOM 1000 O O . LEU A 1 119 ? 9.086 8.046 -35.558 1.00 58.91 119 LEU A O 1
ATOM 1004 N N . GLN A 1 120 ? 10.735 8.336 -37.058 1.00 56.62 120 GLN A N 1
ATOM 1005 C CA . GLN A 1 120 ? 11.040 9.735 -36.732 1.00 56.62 120 GLN A CA 1
ATOM 1006 C C . GLN A 1 120 ? 9.994 10.710 -37.279 1.00 56.62 120 GLN A C 1
ATOM 1008 O O . GLN A 1 120 ? 9.694 11.706 -36.624 1.00 56.62 120 GLN A O 1
ATOM 1013 N N . THR A 1 121 ? 9.409 10.427 -38.446 1.00 57.84 121 THR A N 1
ATOM 1014 C CA . THR A 1 121 ? 8.296 11.230 -38.987 1.00 57.84 121 THR A CA 1
ATOM 1015 C C . THR A 1 121 ? 6.953 10.919 -38.336 1.00 57.84 121 THR A C 1
ATOM 1017 O O . THR A 1 121 ? 5.990 11.655 -38.541 1.00 57.84 121 THR A O 1
ATOM 1020 N N . SER A 1 122 ? 6.872 9.866 -37.523 1.00 54.56 122 SER A N 1
ATOM 1021 C CA . SER A 1 122 ? 5.629 9.464 -36.889 1.00 54.56 122 SER A CA 1
ATOM 1022 C C . SER A 1 122 ? 5.609 9.790 -35.397 1.00 54.56 122 SER A C 1
ATOM 1024 O O . SER A 1 122 ? 6.554 9.534 -34.654 1.00 54.56 122 SER A O 1
ATOM 1026 N N . GLU A 1 123 ? 4.460 10.266 -34.923 1.00 57.94 123 GLU A N 1
ATOM 1027 C CA . GLU A 1 123 ? 4.096 10.529 -33.522 1.00 57.94 123 GLU A CA 1
ATOM 1028 C C . GLU A 1 123 ? 4.348 9.351 -32.545 1.00 57.94 123 GLU A C 1
ATOM 1030 O O . GLU A 1 123 ? 4.092 9.463 -31.344 1.00 57.94 123 GLU A O 1
ATOM 1035 N N . TYR A 1 124 ? 4.831 8.197 -33.019 1.00 56.19 124 TYR A N 1
ATOM 1036 C CA . TYR A 1 124 ? 5.116 7.004 -32.224 1.00 56.19 124 TYR A CA 1
ATOM 1037 C C . TYR A 1 124 ? 6.166 7.236 -31.129 1.00 56.19 124 TYR A C 1
ATOM 1039 O O . TYR A 1 124 ? 6.003 6.690 -30.040 1.00 56.19 124 TYR A O 1
ATOM 1047 N N . ILE A 1 125 ? 7.181 8.085 -31.341 1.00 58.88 125 ILE A N 1
ATOM 1048 C CA . ILE A 1 125 ? 8.155 8.424 -30.282 1.00 58.88 125 ILE A CA 1
ATOM 1049 C C . ILE A 1 125 ? 7.476 9.198 -29.136 1.00 58.88 125 ILE A C 1
ATOM 1051 O O . ILE A 1 125 ? 7.687 8.882 -27.963 1.00 58.88 125 ILE A O 1
ATOM 1055 N N . GLN A 1 126 ? 6.592 10.154 -29.447 1.00 58.91 126 GLN A N 1
ATOM 1056 C CA . GLN A 1 126 ? 5.786 10.846 -28.430 1.00 58.91 126 GLN A CA 1
ATOM 1057 C C . GLN A 1 126 ? 4.792 9.898 -27.741 1.00 58.91 126 GLN A C 1
ATOM 1059 O O . GLN A 1 126 ? 4.585 9.998 -26.528 1.00 58.91 126 GLN A O 1
ATOM 1064 N N . LYS A 1 127 ? 4.222 8.927 -28.467 1.00 54.66 127 LYS A N 1
ATOM 1065 C CA . LYS A 1 127 ? 3.346 7.889 -27.892 1.00 54.66 127 LYS A CA 1
ATOM 1066 C C . LYS A 1 127 ? 4.104 6.910 -26.992 1.00 54.66 127 LYS A C 1
ATOM 1068 O O . LYS A 1 127 ? 3.536 6.468 -25.999 1.00 54.66 127 LYS A O 1
ATOM 1073 N N . LEU A 1 128 ? 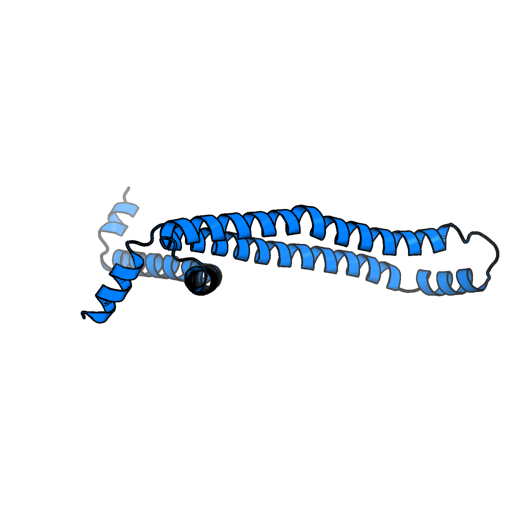5.378 6.622 -27.265 1.00 64.50 128 LEU A N 1
ATOM 1074 C CA . LEU A 1 128 ? 6.239 5.823 -26.384 1.00 64.50 128 LEU A CA 1
ATOM 1075 C C . LEU A 1 128 ? 6.560 6.561 -25.082 1.00 64.50 128 LEU A C 1
ATOM 1077 O O . LEU A 1 128 ? 6.410 5.982 -24.009 1.00 64.50 128 LEU A O 1
ATOM 1081 N N . GLN A 1 129 ? 6.917 7.847 -25.151 1.00 60.69 129 GLN A N 1
ATOM 1082 C CA . GLN A 1 129 ? 7.090 8.675 -23.948 1.00 60.69 129 GLN A CA 1
ATOM 1083 C C . GLN A 1 129 ? 5.788 8.762 -23.137 1.00 60.69 129 GLN A C 1
ATOM 1085 O O . GLN A 1 129 ? 5.795 8.603 -21.916 1.00 60.69 129 GLN A O 1
ATOM 1090 N N . SER A 1 130 ? 4.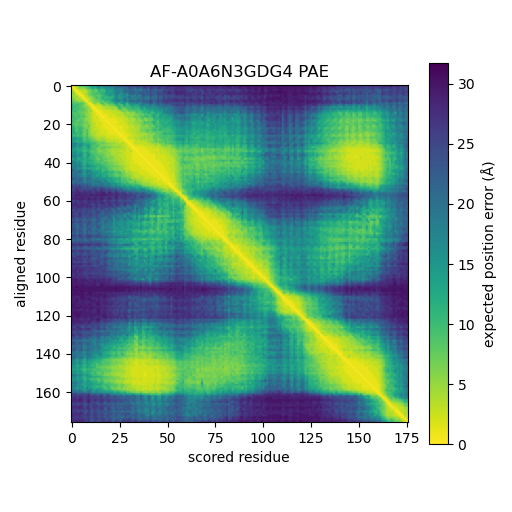653 8.916 -23.821 1.00 63.94 130 SER A N 1
ATOM 1091 C CA . SER A 1 130 ? 3.329 8.872 -23.190 1.00 63.94 130 SER A CA 1
ATOM 1092 C C . SER A 1 130 ? 3.026 7.501 -22.574 1.00 63.94 130 SER A C 1
ATOM 1094 O O . SER A 1 130 ? 2.470 7.430 -21.484 1.00 63.94 130 SER A O 1
ATOM 1096 N N . GLY A 1 131 ? 3.441 6.407 -23.214 1.00 66.31 131 GLY A N 1
ATOM 1097 C CA . GLY A 1 131 ? 3.315 5.046 -22.693 1.00 66.31 131 GLY A CA 1
ATOM 1098 C C . GLY A 1 131 ? 4.129 4.819 -21.418 1.00 66.31 131 GLY A C 1
ATOM 1099 O O . GLY A 1 131 ? 3.628 4.213 -20.474 1.00 66.31 131 GLY A O 1
ATOM 1100 N N . VAL A 1 132 ? 5.341 5.376 -21.339 1.00 70.94 132 VAL A N 1
ATOM 1101 C CA . VAL A 1 132 ? 6.153 5.366 -20.110 1.00 70.94 132 VAL A CA 1
ATOM 1102 C C . VAL A 1 132 ? 5.448 6.134 -18.990 1.00 70.94 132 VAL A C 1
ATOM 1104 O O . VAL A 1 132 ? 5.337 5.619 -17.878 1.00 70.94 132 VAL A O 1
ATOM 1107 N N . LEU A 1 133 ? 4.900 7.320 -19.279 1.00 70.62 133 LEU A N 1
ATOM 1108 C CA . LEU A 1 133 ? 4.104 8.088 -18.312 1.00 70.62 133 LEU A CA 1
ATOM 1109 C C . LEU A 1 133 ? 2.852 7.326 -17.853 1.00 70.62 133 LEU A C 1
ATOM 1111 O O . LEU A 1 133 ? 2.510 7.357 -16.672 1.00 70.62 133 LEU A O 1
ATOM 1115 N N . VAL A 1 134 ? 2.191 6.599 -18.755 1.00 76.38 134 VAL A N 1
ATOM 1116 C CA . VAL A 1 134 ? 1.046 5.737 -18.430 1.00 76.38 134 VAL A CA 1
ATOM 1117 C C . VAL A 1 134 ? 1.466 4.602 -17.493 1.00 76.38 134 VAL A C 1
ATOM 1119 O O . VAL A 1 134 ? 0.807 4.394 -16.476 1.00 76.38 134 VAL A O 1
ATOM 1122 N N . VAL A 1 135 ? 2.580 3.914 -17.762 1.00 77.12 135 VAL A N 1
ATOM 1123 C CA . VAL A 1 135 ? 3.105 2.857 -16.876 1.00 77.12 135 VAL A CA 1
ATOM 1124 C C . VAL A 1 135 ? 3.465 3.418 -15.498 1.00 77.12 135 VAL A C 1
ATOM 1126 O O . VAL A 1 135 ? 3.109 2.814 -14.487 1.00 77.12 135 VAL A O 1
ATOM 1129 N N . ILE A 1 136 ? 4.099 4.592 -15.431 1.00 75.44 136 ILE A N 1
ATOM 1130 C CA . ILE A 1 136 ? 4.421 5.260 -14.160 1.00 75.44 136 ILE A CA 1
ATOM 1131 C C . ILE A 1 136 ? 3.144 5.616 -13.383 1.00 75.44 136 ILE A C 1
ATOM 1133 O O . ILE A 1 136 ? 3.065 5.346 -12.184 1.00 75.44 136 ILE A O 1
ATOM 1137 N N . ASN A 1 137 ? 2.118 6.153 -14.048 1.00 78.25 137 ASN A N 1
ATOM 1138 C CA . ASN A 1 137 ? 0.829 6.446 -13.413 1.00 78.25 137 ASN A CA 1
ATOM 1139 C C . ASN A 1 137 ? 0.119 5.174 -12.922 1.00 78.25 137 ASN A C 1
ATOM 1141 O O . ASN A 1 137 ? -0.458 5.171 -11.835 1.00 78.25 137 ASN A O 1
ATOM 1145 N N . TYR A 1 138 ? 0.198 4.068 -13.668 1.00 79.44 138 TYR A N 1
ATOM 1146 C CA . TYR A 1 138 ? -0.308 2.776 -13.200 1.00 79.44 138 TYR A CA 1
ATOM 1147 C C . TYR A 1 138 ? 0.448 2.270 -11.972 1.00 79.44 138 TYR A C 1
ATOM 1149 O O . TYR A 1 138 ? -0.189 1.770 -11.049 1.00 79.44 138 TYR A O 1
ATOM 1157 N N . LEU A 1 139 ? 1.774 2.431 -11.921 1.00 81.44 139 LEU A N 1
ATOM 1158 C CA . LEU A 1 139 ? 2.570 2.088 -10.739 1.00 81.44 139 LEU A CA 1
ATOM 1159 C C . LEU A 1 139 ? 2.178 2.936 -9.525 1.00 81.44 139 LEU A C 1
ATOM 1161 O O . LEU A 1 139 ? 2.109 2.402 -8.421 1.00 81.44 139 LEU A O 1
ATOM 1165 N N . TYR A 1 140 ? 1.879 4.223 -9.718 1.00 79.38 140 TYR A N 1
ATOM 1166 C CA . TYR A 1 140 ? 1.418 5.103 -8.643 1.00 79.38 140 TYR A CA 1
ATOM 1167 C C . TYR A 1 140 ? 0.053 4.663 -8.092 1.00 79.38 140 TYR A C 1
ATOM 1169 O O . TYR A 1 140 ? -0.079 4.419 -6.893 1.00 79.38 140 TYR A O 1
ATOM 1177 N N . ASN A 1 141 ? -0.931 4.455 -8.973 1.00 81.75 141 ASN A N 1
ATOM 1178 C CA . ASN A 1 141 ? -2.268 3.985 -8.592 1.00 81.75 141 ASN A CA 1
ATOM 1179 C C . ASN A 1 141 ? -2.221 2.589 -7.946 1.00 81.75 141 ASN A C 1
ATOM 1181 O O . ASN A 1 141 ? -2.924 2.305 -6.976 1.00 81.75 141 ASN A O 1
ATOM 1185 N N . PHE A 1 142 ? -1.362 1.706 -8.461 1.00 85.44 142 PHE A N 1
ATOM 1186 C CA . PHE A 1 142 ? -1.129 0.396 -7.863 1.00 85.44 142 PHE A CA 1
ATOM 1187 C C . PHE A 1 142 ? -0.446 0.513 -6.498 1.00 85.44 142 PHE A C 1
ATOM 1189 O O . PHE A 1 142 ? -0.781 -0.238 -5.587 1.00 85.44 142 PHE A O 1
ATOM 1196 N N . GLY A 1 143 ? 0.465 1.472 -6.329 1.00 84.38 143 GLY A N 1
ATOM 1197 C CA . GLY A 1 143 ? 1.088 1.797 -5.050 1.00 84.38 143 GLY A CA 1
ATOM 1198 C C . GLY A 1 143 ? 0.067 2.226 -3.996 1.00 84.38 143 GLY A C 1
ATOM 1199 O O . GLY A 1 143 ? 0.113 1.732 -2.872 1.00 84.38 143 GLY A O 1
ATOM 1200 N N . GLU A 1 144 ? -0.900 3.070 -4.357 1.00 86.25 144 GLU A N 1
ATOM 1201 C CA . GLU A 1 144 ? -1.981 3.496 -3.456 1.00 86.25 144 GLU A CA 1
ATOM 1202 C C . GLU A 1 144 ? -2.870 2.317 -3.013 1.00 86.25 144 GLU A C 1
ATOM 1204 O O . GLU A 1 144 ? -3.164 2.145 -1.821 1.00 86.25 144 GLU A O 1
ATOM 1209 N N . LEU A 1 145 ? -3.238 1.437 -3.951 1.00 87.56 145 LEU A N 1
ATOM 1210 C CA . LEU A 1 145 ? -3.960 0.201 -3.638 1.00 87.56 145 LEU A CA 1
ATOM 1211 C C . LEU A 1 145 ? -3.115 -0.748 -2.779 1.00 87.56 145 LEU A C 1
ATOM 1213 O O . LEU A 1 145 ? -3.623 -1.309 -1.811 1.00 87.56 145 LEU A O 1
ATOM 1217 N N . ALA A 1 146 ? -1.825 -0.901 -3.081 1.00 86.81 146 ALA A N 1
ATOM 1218 C CA . ALA A 1 146 ? -0.905 -1.735 -2.313 1.00 86.81 146 ALA A CA 1
ATOM 1219 C C . ALA A 1 146 ? -0.739 -1.223 -0.875 1.00 86.81 146 ALA A C 1
ATOM 1221 O O . ALA A 1 146 ? -0.732 -2.023 0.060 1.00 86.81 146 ALA A O 1
ATOM 1222 N N . LEU A 1 147 ? -0.680 0.096 -0.673 1.00 88.31 147 LEU A N 1
ATOM 1223 C CA . LEU A 1 147 ? -0.681 0.710 0.656 1.00 88.31 147 LEU A CA 1
ATOM 1224 C C . LEU A 1 147 ? -1.992 0.435 1.397 1.00 88.31 147 LEU A C 1
ATOM 1226 O O . LEU A 1 147 ? -1.962 0.039 2.561 1.00 88.31 147 LEU A O 1
ATOM 1230 N N . THR A 1 148 ? -3.136 0.564 0.724 1.00 89.31 148 THR A N 1
ATOM 1231 C CA . THR A 1 148 ? -4.455 0.227 1.292 1.00 89.31 148 THR A CA 1
ATOM 1232 C C . THR A 1 148 ? -4.522 -1.245 1.717 1.00 89.31 148 THR 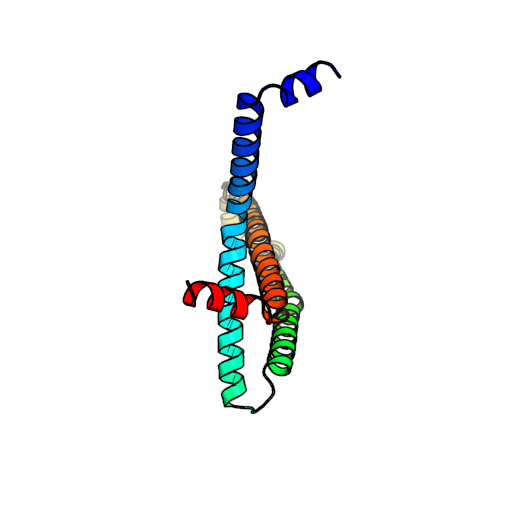A C 1
ATOM 1234 O O . THR A 1 148 ? -5.006 -1.581 2.806 1.00 89.31 148 THR A O 1
ATOM 1237 N N . VAL A 1 149 ? -3.982 -2.137 0.886 1.00 89.25 149 VAL A N 1
ATOM 1238 C CA . VAL A 1 149 ? -3.852 -3.571 1.167 1.00 89.25 149 VAL A CA 1
ATOM 1239 C C . VAL A 1 149 ? -2.939 -3.824 2.367 1.00 89.25 149 VAL A C 1
ATOM 1241 O O . VAL A 1 149 ? -3.288 -4.604 3.249 1.00 89.25 149 VAL A O 1
ATOM 1244 N N . LEU A 1 150 ? -1.802 -3.137 2.452 1.00 87.75 150 LEU A N 1
ATOM 1245 C CA . LEU A 1 150 ? -0.861 -3.274 3.562 1.00 87.75 150 LEU A CA 1
ATOM 1246 C C . LEU A 1 150 ? -1.494 -2.805 4.880 1.00 87.75 150 LEU A C 1
ATOM 1248 O O . LEU A 1 150 ? -1.462 -3.532 5.874 1.00 87.75 150 LEU A O 1
ATOM 1252 N N . ILE A 1 151 ? -2.126 -1.629 4.881 1.00 88.62 151 ILE A N 1
ATOM 1253 C CA . ILE A 1 151 ? -2.791 -1.060 6.062 1.00 88.62 151 ILE A CA 1
ATOM 1254 C C . ILE A 1 151 ? -3.904 -1.989 6.556 1.00 88.62 151 ILE A C 1
ATOM 1256 O O . ILE A 1 151 ? -3.963 -2.296 7.745 1.00 88.62 151 ILE A O 1
ATOM 1260 N N . SER A 1 152 ? -4.765 -2.475 5.660 1.00 90.00 152 SER A N 1
ATOM 1261 C CA . SER A 1 152 ? -5.840 -3.411 6.024 1.00 90.00 152 SER A CA 1
ATOM 1262 C C . SER A 1 152 ? -5.311 -4.763 6.517 1.00 90.00 152 SER A C 1
ATOM 1264 O O . SER A 1 152 ? -5.854 -5.335 7.464 1.00 90.00 152 SER A O 1
ATOM 1266 N N . PHE A 1 153 ? -4.213 -5.260 5.946 1.00 85.19 153 PHE A N 1
ATOM 1267 C CA . PHE A 1 153 ? -3.543 -6.467 6.425 1.00 85.19 153 PHE A CA 1
ATOM 1268 C C . PHE A 1 153 ? -2.966 -6.291 7.840 1.00 85.19 153 PHE A C 1
ATOM 1270 O O . PHE A 1 153 ? -3.121 -7.178 8.685 1.00 85.19 153 PHE A O 1
ATOM 1277 N N . LEU A 1 154 ? -2.345 -5.144 8.128 1.00 84.81 154 LEU A N 1
ATOM 1278 C CA . LEU A 1 154 ? -1.844 -4.800 9.464 1.00 84.81 154 LEU A CA 1
ATOM 1279 C C . LEU A 1 154 ? -3.009 -4.635 10.453 1.00 84.81 154 LEU A C 1
ATOM 1281 O O . LEU A 1 154 ? -2.965 -5.151 11.566 1.00 84.81 154 LEU A O 1
ATOM 1285 N N . LEU A 1 155 ? -4.102 -3.994 10.046 1.00 84.75 155 LEU A N 1
ATOM 1286 C CA . LEU A 1 155 ? -5.278 -3.843 10.901 1.00 84.75 155 LEU A CA 1
ATOM 1287 C C . LEU A 1 155 ? -5.919 -5.201 11.235 1.00 84.75 155 LEU A C 1
ATOM 1289 O O . LEU A 1 155 ? -6.281 -5.450 12.385 1.00 84.75 155 LEU A O 1
ATOM 1293 N N . SER A 1 156 ? -5.974 -6.111 10.259 1.00 83.44 156 SER A N 1
ATOM 1294 C CA . SER A 1 156 ? -6.432 -7.495 10.442 1.00 83.44 156 SER A CA 1
ATOM 1295 C C . SER A 1 156 ? -5.577 -8.243 11.472 1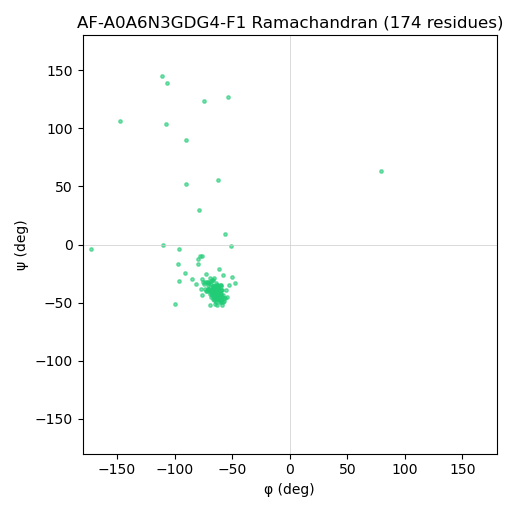.00 83.44 156 SER A C 1
ATOM 1297 O O . SER A 1 156 ? -6.098 -9.022 12.272 1.00 83.44 156 SER A O 1
ATOM 1299 N N . PHE A 1 157 ? -4.270 -7.969 11.510 1.00 77.44 157 PHE A N 1
ATOM 1300 C CA . PHE A 1 157 ? -3.357 -8.556 12.491 1.00 77.44 157 PHE A CA 1
ATOM 1301 C C . PHE A 1 157 ? -3.728 -8.132 13.899 1.00 77.44 157 PHE A C 1
ATOM 1303 O O . PHE A 1 157 ? -3.897 -8.971 14.785 1.00 77.44 157 PHE A O 1
ATOM 1310 N N . PHE A 1 158 ? -3.859 -6.817 14.081 1.00 76.12 158 PHE A N 1
ATOM 1311 C CA . PHE A 1 158 ? -4.185 -6.209 15.359 1.00 76.12 158 PHE A CA 1
ATOM 1312 C C . PHE A 1 158 ? -5.528 -6.736 15.867 1.00 76.12 158 PHE A C 1
ATOM 1314 O O . PHE A 1 158 ? -5.633 -7.171 17.013 1.00 76.12 158 PHE A O 1
ATOM 1321 N N . PHE A 1 159 ? -6.520 -6.801 14.979 1.00 71.06 159 PHE A N 1
ATOM 1322 C CA . PHE A 1 159 ? -7.849 -7.310 15.289 1.00 71.06 159 PHE A CA 1
ATOM 1323 C C . PHE A 1 159 ? -7.840 -8.787 15.708 1.00 71.06 159 PHE A C 1
ATOM 1325 O O . PHE A 1 159 ? -8.528 -9.168 16.655 1.00 71.06 159 PHE A O 1
ATOM 1332 N N . MET A 1 160 ? -7.035 -9.625 15.047 1.00 70.81 160 MET A N 1
ATOM 1333 C CA . MET A 1 160 ? -6.916 -11.037 15.412 1.00 70.81 160 MET A CA 1
ATOM 1334 C C . MET A 1 160 ? -6.069 -11.264 16.678 1.00 70.81 160 MET A C 1
ATOM 1336 O O . MET A 1 160 ? -6.307 -12.225 17.413 1.00 70.81 160 MET A O 1
ATOM 1340 N N . ILE A 1 161 ? -5.093 -10.406 16.979 1.00 63.59 161 ILE A N 1
ATOM 1341 C CA . ILE A 1 161 ? -4.336 -10.473 18.239 1.00 63.59 161 ILE A CA 1
ATOM 1342 C C . ILE A 1 161 ? -5.192 -10.039 19.432 1.00 63.59 161 ILE A C 1
ATOM 1344 O O . ILE A 1 161 ? -5.146 -10.694 20.478 1.00 63.59 161 ILE A O 1
ATOM 1348 N N . ASP A 1 162 ? -6.031 -9.013 19.273 1.00 60.16 162 ASP A N 1
ATOM 1349 C CA . ASP A 1 162 ? -6.910 -8.475 20.326 1.00 60.16 162 ASP A CA 1
ATOM 1350 C C . ASP A 1 162 ? -8.188 -9.322 20.550 1.00 60.16 162 ASP A C 1
ATOM 1352 O O . ASP A 1 162 ? -9.246 -8.846 20.967 1.00 60.16 162 ASP A O 1
ATOM 1356 N N . ASN A 1 163 ? -8.078 -10.630 20.289 1.00 53.62 163 ASN A N 1
ATOM 1357 C CA . ASN A 1 163 ? -9.118 -11.655 20.113 1.00 53.62 163 ASN A CA 1
ATOM 1358 C C . ASN A 1 163 ? -10.132 -11.846 21.271 1.00 53.62 163 ASN A C 1
ATOM 1360 O O . ASN A 1 163 ? -10.896 -12.810 21.274 1.00 53.62 163 ASN A O 1
ATOM 1364 N N . LYS A 1 164 ? -10.166 -10.982 22.290 1.00 53.03 164 LYS A N 1
ATOM 1365 C CA . LYS A 1 164 ? -11.147 -11.061 23.384 1.00 53.03 164 LYS A CA 1
ATOM 1366 C C . LYS A 1 164 ? -12.422 -10.252 23.135 1.00 53.03 164 LYS A C 1
ATOM 1368 O O . LYS A 1 164 ? -13.451 -10.605 23.705 1.00 53.03 164 LYS A O 1
ATOM 1373 N N . LYS A 1 165 ? -12.407 -9.207 22.299 1.00 50.50 165 LYS A N 1
ATOM 1374 C CA . LYS A 1 165 ? -13.571 -8.302 22.175 1.00 50.50 165 LYS A CA 1
ATOM 1375 C C . LYS A 1 165 ? -14.516 -8.630 21.017 1.00 50.50 165 LYS A C 1
ATOM 1377 O O . LYS A 1 165 ? -15.724 -8.482 21.174 1.00 50.50 165 LYS A O 1
ATOM 1382 N N . THR A 1 166 ? -14.020 -9.173 19.908 1.00 50.22 166 THR A N 1
ATOM 1383 C CA . THR A 1 166 ? -14.853 -9.446 18.721 1.00 50.22 166 THR A CA 1
ATOM 1384 C C . THR A 1 166 ? -15.809 -10.626 18.906 1.00 50.22 166 THR A C 1
ATOM 1386 O O . THR A 1 166 ? -16.975 -10.543 18.526 1.00 50.22 166 THR A O 1
ATOM 1389 N N . VAL A 1 167 ? -15.362 -11.709 19.555 1.00 53.84 167 VAL A N 1
ATOM 1390 C CA . VAL A 1 167 ? -16.244 -12.847 19.885 1.00 53.84 167 VAL A CA 1
ATOM 1391 C C . VAL A 1 167 ? -17.301 -12.435 20.915 1.00 53.84 167 VAL A C 1
ATOM 1393 O O . VAL A 1 167 ? -18.446 -12.869 20.825 1.00 53.84 167 VAL A O 1
ATOM 1396 N N . ALA A 1 168 ? -16.943 -11.565 21.866 1.00 53.12 168 ALA A N 1
ATOM 1397 C CA . ALA A 1 168 ? -17.892 -11.013 22.829 1.00 53.12 168 ALA A CA 1
ATOM 1398 C C . ALA A 1 168 ? -18.950 -10.137 22.137 1.00 53.12 168 ALA A C 1
ATOM 1400 O O . ALA A 1 168 ? -20.132 -10.276 22.427 1.00 53.12 168 ALA A O 1
ATOM 1401 N N . PHE A 1 169 ? -18.549 -9.314 21.164 1.00 49.22 169 PHE A N 1
ATOM 1402 C CA . PHE A 1 169 ? -19.463 -8.483 20.380 1.00 49.22 169 PHE A CA 1
ATOM 1403 C C . PHE A 1 169 ? -20.438 -9.324 19.544 1.00 49.22 169 PHE A C 1
ATOM 1405 O O . PHE A 1 169 ? -21.640 -9.100 19.606 1.00 49.22 169 PHE A O 1
ATOM 1412 N N . SER A 1 170 ? -19.963 -10.361 18.845 1.00 55.28 170 SER A N 1
ATOM 1413 C CA . SER A 1 170 ? -20.844 -11.261 18.082 1.00 55.28 170 SER A CA 1
ATOM 1414 C C . SER A 1 170 ? -21.817 -12.047 18.971 1.00 55.28 170 SER A C 1
ATOM 1416 O O . SER A 1 170 ? -22.948 -12.286 18.558 1.00 55.28 170 SER A O 1
ATOM 1418 N N . ARG A 1 171 ? -21.422 -12.413 20.199 1.00 54.91 171 ARG A N 1
ATOM 1419 C CA . ARG A 1 171 ? -22.334 -13.055 21.161 1.00 54.91 171 ARG A CA 1
ATOM 1420 C C . ARG A 1 171 ? -23.389 -12.099 21.708 1.00 54.91 171 ARG A C 1
ATOM 1422 O O . ARG A 1 171 ? -24.505 -12.541 21.945 1.00 54.91 171 ARG A O 1
ATOM 1429 N N . LEU A 1 172 ? -23.069 -10.813 21.855 1.00 55.91 172 LEU A N 1
ATOM 1430 C CA . LEU A 1 172 ? -24.034 -9.793 22.277 1.00 55.91 172 LEU A CA 1
ATOM 1431 C C . LEU A 1 172 ? -25.145 -9.568 21.234 1.00 55.91 172 LEU A C 1
ATOM 1433 O O . LEU A 1 172 ? -26.264 -9.263 21.621 1.00 55.91 172 LEU A O 1
ATOM 1437 N N . PHE A 1 173 ? -24.879 -9.791 19.940 1.00 61.69 173 PHE A N 1
ATOM 1438 C CA . PHE A 1 173 ? -25.905 -9.757 18.880 1.00 61.69 173 PHE A CA 1
ATOM 1439 C C . PHE A 1 173 ? -26.759 -11.027 18.779 1.00 61.69 173 PHE A C 1
ATOM 1441 O O . PHE A 1 173 ? -27.806 -10.994 18.149 1.00 61.69 173 PHE A O 1
ATOM 1448 N N . LEU A 1 174 ? -26.318 -12.143 19.366 1.00 62.06 174 LEU A N 1
ATOM 1449 C CA . LEU A 1 174 ? -27.064 -13.410 19.385 1.00 62.06 174 LEU A CA 1
ATOM 1450 C C . LEU A 1 174 ? -27.878 -13.601 20.677 1.00 62.06 174 LEU A C 1
ATOM 1452 O O . LEU A 1 174 ? -28.567 -14.608 20.815 1.00 62.06 174 LEU A O 1
ATOM 1456 N N . GLN A 1 175 ? -27.757 -12.679 21.638 1.00 53.53 175 GLN A N 1
ATOM 1457 C CA . GLN A 1 175 ? -28.461 -12.702 22.927 1.00 53.53 175 GLN A CA 1
ATOM 1458 C C . GLN A 1 175 ? -29.536 -11.610 23.068 1.00 53.53 175 GLN A C 1
ATOM 1460 O O . GLN A 1 175 ? -30.176 -11.546 24.117 1.00 53.53 175 GLN A O 1
ATOM 1465 N N . GLY A 1 176 ? -29.726 -10.767 22.051 1.00 43.34 176 GLY A N 1
ATOM 1466 C CA . GLY A 1 176 ? -30.852 -9.832 21.940 1.00 43.34 176 GLY A CA 1
ATOM 1467 C C . GLY A 1 176 ? -31.823 -10.296 20.869 1.00 43.34 176 GLY A C 1
ATOM 1468 O O . GLY A 1 176 ? -33.031 -10.041 21.049 1.00 43.34 176 GLY A O 1
#

pLDDT: mean 70.31, std 12.27, range [43.34, 91.69]

Foldseek 3Di:
DVVVVVCVPPPVNVVVVVVVVVVVVVVVCVVCPLLQVLLVVLLVVLVVVLVVVCVVPVDDSLVSLVVSLVVVVVVVVCCVPPVVVVVVVVVVVVVVVVVVVLVVPPDDDPVSVVVVVVVVPDCVVVVVVVVVVVVVVVVVVVVVVVVSNVSSNVVSSVCVNVVPVPVVVVVVVVVD

Secondary structure (DSSP, 8-state):
-HHHHHHHH-HHHHHHHHHHHHHHHHHHHHHHHHHHHHHHHHHHHHHHHHHHHHTTS---HHHHHHHHHHHHHHHHHHIIIIIHHHHHHHHHHHHHHHHHHHHH--SS-HHHHHHHHHHHSSTHHHHHHHHHHHHHHHHHHHHHHHHHHHHHHHHHHHHHHTTTHHHHHHHHHS--

Nearest PDB structures (foldseek):
  6h2d-assembly1_P  TM=3.229E-01  e=4.448E+00  Aeromonas hydrophila subsp. hydrophila AL09-71

Mean predicted aligned error: 15.66 Å

Solvent-accessible surface area (backbone atoms only — not comparable to full-atom values): 9744 Å² total; per-residue (Å²): 112,75,68,62,54,58,48,71,69,35,65,66,61,45,53,52,50,52,49,52,50,50,51,49,52,57,55,57,49,59,71,46,47,64,38,51,54,47,15,51,52,44,38,52,52,50,53,52,50,46,52,61,50,37,77,78,42,99,59,61,71,71,60,51,53,55,54,52,50,53,50,50,52,51,49,51,49,52,44,58,71,51,50,51,56,50,54,52,51,50,53,52,47,53,54,46,51,53,51,47,56,57,65,71,61,72,85,86,60,68,70,58,56,54,51,46,54,59,46,72,76,34,70,57,60,61,50,49,57,49,47,52,52,50,53,53,51,50,52,50,56,48,47,54,52,48,49,46,50,50,53,14,50,54,50,20,48,53,56,62,70,57,59,71,54,62,63,51,52,58,49,58,70,75,74,111

Sequence (176 aa):
MKYYNAFLQNLVLRRWTVLFMLAGILFLFRSLMTILLLTFIFTYLIYRLVLLLHRKSHLHIKLTSILTYSLIVFILYLVATNYVPIIIKQSVQLVNSVADFYQRTDSNNELIEYVLNLLQTSEYIQKLQSGVLVVINYLYNFGELALTVLISFLLSFFFMIDNKKTVAFSRLFLQG

=== Feature glossary ===
Legend for the data blocks above and below:

— What the protein is —

The amino-acid sequence is the protein's primary structure: the linear order of residues from the N-terminus to the C-terminus, written in one-letter code. Everything else here — the 3D coordinates, the secondary structure, the domain annotations — is ultimately a consequence of this string.

Functional annotations link the protein to curated databases. InterPro entries identify conserved domains and families by matching the sequence against member-database signatures (Pfam, PROSITE, CDD, …). Gene Ontology (GO) terms describe molecular function, biological process, and cellular component in a controlled vocabulary. CATH places the structure in a hierarchical fold classification (Class/Architecture/Topology/Homologous-superfamily). The organism is the source species.

— Where its atoms are —

Atomic coordinates in PDBx/mmCIF format — the same representation the Protein Data Bank distributes. Each line of the _atom_site loop places one backbone atom in Cartesian space (units: ångströms, origin: arbitrary).

The six renders are orthographic views along the three Cartesian axes in both directions. Representation (cartoon, sticks, or surface) and color scheme (sequence-rainbow or by-chain) vary across proteins so the training set covers all the common visualization conventions.

— Local backbone conformation —

Eight-state secondary structure (DSSP): H is the canonical α-helix, G the tighter 3₁₀-helix, I the wider π-helix; E/B are β-structure, T and S are turns and bends, and '-' is everything else. DSSP derives these from the pattern of main-chain N–H···O=C hydrogen bonds, not from the sequence.

Three-state secondary structure (P-SEA) collapses the eight DSSP classes into helix (a), strand (b), and coil (c). P-SEA assigns these from Cα geometry alone — distances and angles — without requiring backbone oxygens, so it works on any Cα trace.

φ (phi) and ψ (psi) are the two rotatable backbone dihedrals per residue: φ is the C(i-1)–N–Cα–C torsion, ψ is the N–Cα–C–N(i+1) torsion, both in degrees on (−180°, 180°]. α-helical residues cluster near (−60°, −45°); β-strand residues near (−120°, +130°). A Ramachandran plot is simply a scatter of (φ, ψ) for every residue.

— Global shape and packing —

The geometric summary reports three shape descriptors. Rg (radius of gyration) measures how spread out the Cα atoms are about their centre of mass; compact globular proteins have small Rg, elongated or unfolded ones large. Cα contacts (<8 Å, |i−j|>4) count long-range residue pairs in spatial proximity — high for tightly packed folds, near zero for rods or random coil. The bounding-box extents give the protein's footprint along x, y, z in Å.

SASA measures how much of the protein is reachable by solvent. It is computed by rolling a water-sized probe over the atomic surface and summing the exposed area (Å²). Per-residue SASA distinguishes core (buried, low SASA) from surface (exposed, high SASA) residues; total SASA is a whole-molecule size measure.

Plot images: a contact map (which residues are close in 3D, as an N×N binary image), a Ramachandran scatter (backbone torsion angles, revealing secondary-structure composition at a glance), and — for AlphaFold structures — a PAE heatmap (pairwise prediction confidence).

— Structural neighborhood —

A 3Di character summarizes, for each residue, the relative orientation of the Cα frame of its nearest spatial neighbor. Because it encodes fold topology rather than chemistry, 3Di alignments detect remote structural similarity that sequence alignment misses.

The Foldseek neighbor list gives the closest experimentally determined structures in the PDB, ranked by structural alignment. TM-score near 1 means near-identical fold; near 0.3 means only rough topology match. This is how one finds what a novel AlphaFold prediction most resembles in the solved-structure universe.

— Confidence and disorder —

For AlphaFold models, the B-factor field carries pLDDT — the model's own estimate of local accuracy on a 0–100 scale. Regions with pLDDT<50 should be treated as essentially unmodeled; they often correspond to intrinsically disordered segments.

Crystallographic B-factors measure how much each atom's electron density is smeared out, in Å². They rise in mobile loops and surface residues and fall in the buried interior. In AlphaFold models this column is repurposed to hold pLDDT instead.

Predicted Aligned Error (PAE) is an AlphaFold confidence matrix: entry (i, j) is the expected error in the position of residue j, in ångströms, when the prediction is superimposed on the true structure at residue i. Low PAE within a block of residues means that block is internally rigid and well-predicted; high PAE between two blocks means their relative placement is uncertain even if each block individually is confident.